Protein AF-A0A956L8P1-F1 (afdb_monomer)

Secondary structure (DSSP, 8-state):
-PPPHHHHHHHHHHHHHHHHHHHHHHHHTTHHHHS-SHHHHHHHHHHHHHHHHHHHHHHHHGGG--BHHHHHHHHHTTHHHHHHHHHHHHHHHTTSHHHHHHHHHHHHHHHHHHHHHHHHHHHTT--PBPPHHHHHHHHHHHHHHHHHHHHHHHHHHHTSSPPHHHHHHS--PPP-

Solvent-accessible surface area (backbone atoms only — not comparable to full-atom values): 9681 Å² total; per-residue (Å²): 132,81,79,61,74,63,56,61,52,52,29,53,48,50,30,50,52,32,51,43,51,51,53,46,54,48,62,80,60,47,48,69,73,58,26,63,46,71,76,44,35,55,49,50,52,51,50,50,54,50,50,48,53,52,50,50,52,48,59,70,44,51,84,73,48,54,28,46,9,59,45,18,46,60,59,47,67,49,51,68,57,54,52,52,51,51,50,51,51,49,61,39,19,80,76,59,41,72,66,54,38,51,53,53,60,62,36,46,59,61,32,55,51,22,46,54,50,23,49,49,36,28,73,68,55,34,73,50,71,54,55,69,65,62,53,49,53,52,48,53,52,50,52,52,46,47,57,49,51,50,56,49,52,52,52,56,54,74,41,63,73,68,53,69,72,60,62,70,68,49,82,81,72,80,89,126

Sequence (176 aa):
MSAPQSSIVDQALDLVDGIYGLVDIAFAHDLAVVFSDVGSHDAARSITSSLVTLLTGIHEELPRTEQLGTLGALLGMIEPFVTVLHELLLEAGHQLGTRAVFAVLRTRRPVELAFAHLRTAARMGATQPVDDEPRTSLRLAVEALLGNLASFADLLGALDPLPPELIESLPRLPHK

Radius of gyration: 17.99 Å; Cα contacts (8 Å, |Δi|>4): 157; chains: 1; bounding box: 48×31×47 Å

Fol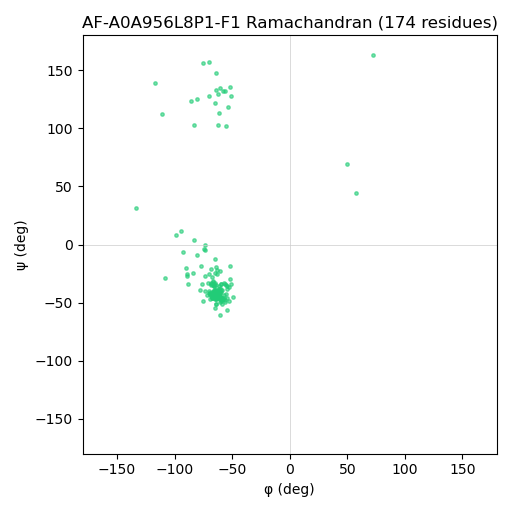dseek 3Di:
DDDPPVVLLVLLLLQLVLLVLLLVLCVVQPVVLLCLPVVLLVVLLVLLVVLLVLLVVLLVCLVVDFFLLVNLVSSLVCVVSLVVSLVSQVVSVVVRDDPSVVSSVVSVVSNVVSNVSSNVSNVVVGRDTDDPVSSVSS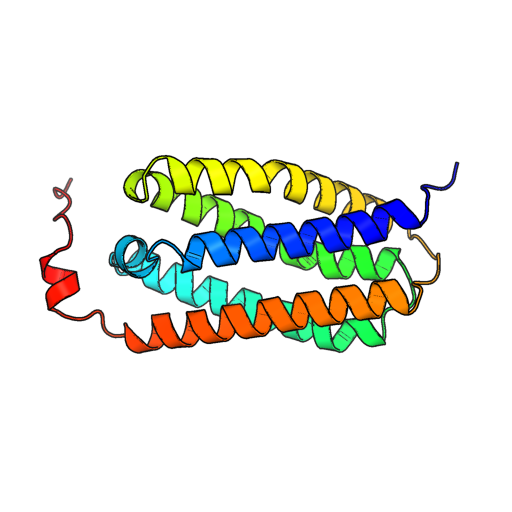NVSSVVSSVSSVVVSVVSVVCVPPPVVSNVVDDPDPDD

Structure (mmCIF, N/CA/C/O backbone):
data_AF-A0A956L8P1-F1
#
_entry.id   AF-A0A956L8P1-F1
#
loop_
_atom_site.group_PDB
_atom_site.id
_atom_site.type_symbol
_atom_site.label_atom_id
_atom_site.label_alt_id
_atom_site.label_comp_id
_atom_site.label_asym_id
_atom_site.label_entity_id
_atom_site.label_seq_id
_atom_site.pdbx_PDB_ins_code
_atom_site.Cartn_x
_atom_site.Cartn_y
_atom_site.Cartn_z
_atom_site.occupancy
_atom_site.B_iso_or_equiv
_atom_site.auth_seq_id
_atom_site.auth_comp_id
_atom_site.auth_asym_id
_atom_site.auth_atom_id
_atom_site.pdbx_PDB_model_num
ATOM 1 N N . MET A 1 1 ? -15.169 17.471 20.622 1.00 37.81 1 MET A N 1
ATOM 2 C CA . MET A 1 1 ? -15.804 17.134 19.333 1.00 37.81 1 MET A CA 1
ATOM 3 C C . MET A 1 1 ? -15.117 15.881 18.832 1.00 37.81 1 MET A C 1
ATOM 5 O O . MET A 1 1 ? -13.930 15.949 18.545 1.00 37.81 1 MET A O 1
ATOM 9 N N . SER A 1 2 ? -15.796 14.737 18.870 1.00 41.22 2 SER A N 1
ATOM 10 C CA . SER A 1 2 ? -15.232 13.466 18.406 1.00 41.22 2 SER A CA 1
ATOM 11 C C . SER A 1 2 ? -15.108 13.512 16.886 1.00 41.22 2 SER A C 1
ATOM 13 O O . SER A 1 2 ? -16.084 13.849 16.218 1.00 41.22 2 SER A O 1
ATOM 15 N N . ALA A 1 3 ? -13.925 13.217 16.344 1.00 47.03 3 ALA A N 1
ATOM 16 C CA . ALA A 1 3 ? -13.791 12.971 14.913 1.00 47.03 3 ALA A CA 1
ATOM 17 C C . ALA A 1 3 ? -14.755 11.827 14.534 1.00 47.03 3 ALA A C 1
ATOM 19 O O . ALA A 1 3 ? -14.824 10.842 15.280 1.00 47.03 3 ALA A O 1
ATOM 20 N N . PRO A 1 4 ? -15.560 11.970 13.467 1.00 52.06 4 PRO A N 1
ATOM 21 C CA . PRO A 1 4 ? -16.534 10.953 13.094 1.00 52.06 4 PRO A CA 1
ATOM 22 C C . PRO A 1 4 ? -15.802 9.649 12.753 1.00 52.06 4 PRO A C 1
ATOM 24 O O . PRO A 1 4 ? -14.858 9.662 11.971 1.00 52.06 4 PRO A O 1
ATOM 27 N N . GLN A 1 5 ? -16.237 8.532 13.345 1.00 51.03 5 GLN A N 1
ATOM 28 C CA . GLN A 1 5 ? -15.635 7.200 13.166 1.00 51.03 5 GLN A CA 1
ATOM 29 C C . GLN A 1 5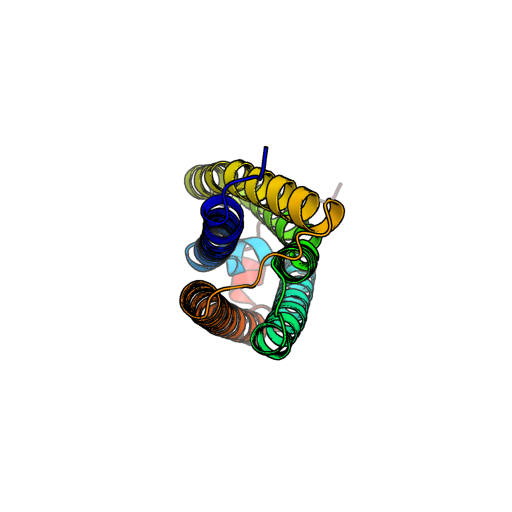 ? -15.481 6.792 11.694 1.00 51.03 5 GLN A C 1
ATOM 31 O O . GLN A 1 5 ? -14.524 6.090 11.373 1.00 51.03 5 GLN A O 1
ATOM 36 N N . SER A 1 6 ? -16.363 7.270 10.805 1.00 57.47 6 SER A N 1
ATOM 37 C CA . SER A 1 6 ? -16.261 6.977 9.371 1.00 57.47 6 SER A CA 1
ATOM 38 C C . SER A 1 6 ? -14.945 7.495 8.789 1.00 57.47 6 SER A C 1
ATOM 40 O O . SER A 1 6 ? -14.298 6.774 8.043 1.00 57.47 6 SER A O 1
ATOM 42 N N . SER A 1 7 ? -14.447 8.664 9.219 1.00 70.56 7 SER A N 1
ATOM 43 C CA . SER A 1 7 ? -13.309 9.281 8.539 1.00 70.56 7 SER A CA 1
ATOM 44 C C . SER A 1 7 ? -12.043 8.436 8.634 1.00 70.56 7 SER A C 1
ATOM 46 O O . SER A 1 7 ? -11.315 8.348 7.666 1.00 70.56 7 SER A O 1
ATOM 48 N N . ILE A 1 8 ? -11.741 7.801 9.769 1.00 69.12 8 ILE A N 1
ATOM 49 C CA . ILE A 1 8 ? -10.471 7.065 9.928 1.00 69.12 8 ILE A CA 1
ATOM 50 C C . ILE A 1 8 ? -10.458 5.793 9.076 1.00 69.12 8 ILE A C 1
ATOM 52 O O . ILE A 1 8 ? -9.438 5.477 8.470 1.00 69.12 8 ILE A O 1
ATOM 56 N N . VAL A 1 9 ? -11.585 5.084 9.023 1.00 71.06 9 VAL A N 1
ATOM 57 C CA . VAL A 1 9 ? -11.741 3.896 8.179 1.00 71.06 9 VAL A CA 1
ATOM 58 C C . VAL A 1 9 ? -11.724 4.283 6.707 1.00 71.06 9 VAL A C 1
ATOM 60 O O . VAL A 1 9 ? -10.993 3.667 5.939 1.00 71.06 9 VAL A O 1
ATOM 63 N N . ASP A 1 10 ? -12.462 5.328 6.332 1.00 76.56 10 ASP A N 1
ATOM 64 C CA . ASP A 1 10 ? -12.486 5.839 4.961 1.00 76.56 10 ASP A CA 1
ATOM 65 C C . ASP A 1 10 ? -11.060 6.206 4.515 1.00 76.56 10 ASP A C 1
ATOM 67 O O . ASP A 1 10 ? -10.611 5.795 3.454 1.00 76.56 10 ASP A O 1
ATOM 71 N N . GLN A 1 11 ? -10.284 6.868 5.382 1.00 77.31 11 GLN A N 1
ATOM 72 C CA . GLN A 1 11 ? -8.875 7.171 5.111 1.00 77.31 11 GLN A CA 1
ATOM 73 C C . GLN A 1 11 ? -7.976 5.932 5.047 1.00 77.31 11 GLN A C 1
ATOM 75 O O . GLN A 1 11 ? -7.012 5.915 4.287 1.00 77.31 11 GLN A O 1
ATOM 80 N N . ALA A 1 12 ? -8.248 4.904 5.849 1.00 75.50 12 ALA A N 1
ATOM 81 C CA . ALA A 1 12 ? -7.514 3.647 5.779 1.00 75.50 12 ALA A CA 1
ATOM 82 C C . ALA A 1 12 ? -7.760 2.934 4.440 1.00 75.50 12 ALA A C 1
ATOM 84 O O . ALA A 1 12 ? -6.822 2.399 3.856 1.00 75.50 12 ALA A O 1
ATOM 85 N N . LEU A 1 13 ? -8.994 2.963 3.935 1.00 77.06 13 LEU A N 1
ATOM 86 C CA . LEU A 1 13 ? -9.342 2.420 2.623 1.00 77.06 13 LEU A CA 1
ATOM 87 C C . LEU A 1 13 ? -8.737 3.262 1.495 1.00 77.06 13 LEU A C 1
ATOM 89 O O . LEU A 1 13 ? -8.054 2.701 0.644 1.00 77.06 13 LEU A O 1
ATOM 93 N N . ASP A 1 14 ? -8.865 4.593 1.556 1.00 81.06 14 ASP A N 1
ATOM 94 C CA . ASP A 1 14 ? -8.223 5.523 0.614 1.00 81.06 14 ASP A CA 1
ATOM 95 C C . ASP A 1 14 ? -6.704 5.295 0.540 1.00 81.06 14 ASP A C 1
ATOM 97 O O . ASP A 1 14 ? -6.097 5.383 -0.530 1.00 81.06 14 ASP A O 1
ATOM 101 N N . LEU A 1 15 ? -6.070 4.997 1.682 1.00 79.88 15 LEU A N 1
ATOM 102 C CA . LEU A 1 15 ? -4.653 4.660 1.739 1.00 79.88 15 LEU A CA 1
ATOM 103 C C . LEU A 1 15 ? -4.363 3.369 0.975 1.00 79.88 15 LEU A C 1
ATOM 105 O O . LEU A 1 15 ? -3.446 3.357 0.154 1.00 79.88 15 LEU A O 1
ATOM 109 N N . VAL A 1 16 ? -5.104 2.290 1.240 1.00 77.88 16 VAL A N 1
ATOM 110 C CA . VAL A 1 16 ? -4.856 1.010 0.564 1.00 77.88 16 VAL A CA 1
ATOM 111 C C . VAL A 1 16 ? -5.133 1.121 -0.934 1.00 77.88 16 VAL A C 1
ATOM 113 O O . VAL A 1 16 ? -4.321 0.639 -1.718 1.00 77.88 16 VAL A O 1
ATOM 116 N N . ASP A 1 17 ? -6.178 1.839 -1.344 1.00 77.94 17 ASP A N 1
ATOM 117 C CA . ASP A 1 17 ? -6.465 2.130 -2.754 1.00 77.94 17 ASP A CA 1
ATOM 118 C C . ASP A 1 17 ? -5.356 2.972 -3.402 1.00 77.94 17 ASP A C 1
ATOM 120 O O . ASP A 1 17 ? -4.938 2.715 -4.533 1.00 77.94 17 ASP A O 1
ATOM 124 N N . GLY A 1 18 ? -4.820 3.959 -2.680 1.00 75.38 18 GLY A N 1
ATOM 125 C CA . GLY A 1 18 ? -3.680 4.753 -3.128 1.00 75.38 18 GLY A CA 1
ATOM 126 C C . GLY A 1 18 ? -2.416 3.910 -3.319 1.00 75.38 18 GLY A C 1
ATOM 127 O O . GLY A 1 18 ? -1.724 4.065 -4.328 1.00 75.38 18 GLY A O 1
ATOM 128 N N . ILE A 1 19 ? -2.132 2.994 -2.387 1.00 74.12 19 ILE A N 1
ATOM 129 C CA . ILE A 1 19 ? -1.009 2.051 -2.489 1.00 74.12 19 ILE A CA 1
ATOM 130 C C . ILE A 1 19 ? -1.236 1.078 -3.647 1.00 74.12 19 ILE A C 1
ATOM 132 O O . ILE A 1 19 ? -0.321 0.859 -4.437 1.00 74.12 19 ILE A O 1
ATOM 136 N N . TYR A 1 20 ? -2.452 0.550 -3.791 1.00 74.69 20 TYR A N 1
ATOM 137 C CA . TYR A 1 20 ? -2.837 -0.299 -4.911 1.00 74.69 20 TYR A CA 1
ATOM 138 C C . TYR A 1 20 ? -2.599 0.417 -6.238 1.00 74.69 20 TYR A C 1
ATOM 140 O O . TYR A 1 20 ? -1.947 -0.136 -7.114 1.00 74.69 20 TYR A O 1
ATOM 148 N N . GLY A 1 21 ? -3.040 1.670 -6.371 1.00 73.56 21 GLY A N 1
ATOM 149 C CA . GLY A 1 21 ? -2.817 2.471 -7.571 1.00 73.56 21 GLY A CA 1
ATOM 150 C C . GLY A 1 21 ? -1.335 2.709 -7.863 1.00 73.56 21 GLY A C 1
ATOM 151 O O . GLY A 1 21 ? -0.926 2.658 -9.016 1.00 73.56 21 GLY A O 1
ATOM 152 N N . LEU A 1 22 ? -0.504 2.933 -6.843 1.00 72.06 22 LEU A N 1
ATOM 153 C CA . LEU A 1 22 ? 0.946 3.078 -7.025 1.00 72.06 22 LEU A CA 1
ATOM 154 C C . LEU A 1 22 ? 1.608 1.800 -7.505 1.00 72.06 22 LEU A C 1
ATOM 156 O O . LEU A 1 22 ? 2.454 1.838 -8.394 1.00 72.06 22 LEU A O 1
ATOM 160 N N . VAL A 1 23 ? 1.200 0.688 -6.913 1.00 70.81 23 VAL A N 1
ATOM 161 C CA . VAL A 1 23 ? 1.658 -0.642 -7.274 1.00 70.81 23 VAL A CA 1
ATOM 162 C C . VAL A 1 23 ? 1.182 -0.999 -8.690 1.00 70.81 23 VAL A C 1
ATOM 164 O O . VAL A 1 23 ? 1.976 -1.471 -9.491 1.00 70.81 23 VAL A O 1
ATOM 167 N N . ASP A 1 24 ? -0.052 -0.667 -9.063 1.00 72.12 24 ASP A N 1
ATOM 168 C CA . ASP A 1 24 ? -0.585 -0.855 -10.417 1.00 72.12 24 ASP A CA 1
ATOM 169 C C . ASP A 1 24 ? 0.132 0.017 -11.461 1.00 72.12 24 ASP A C 1
ATOM 171 O O . ASP A 1 24 ? 0.476 -0.460 -12.534 1.00 72.12 24 ASP A O 1
ATOM 175 N N . ILE A 1 25 ? 0.463 1.274 -11.144 1.00 66.88 25 ILE A N 1
ATOM 176 C CA . ILE A 1 25 ? 1.301 2.121 -12.016 1.00 66.88 25 ILE A CA 1
ATOM 177 C C . ILE A 1 25 ? 2.701 1.515 -12.178 1.00 66.88 25 ILE A C 1
ATOM 179 O O . ILE A 1 25 ? 3.254 1.528 -13.278 1.00 66.88 25 ILE A O 1
ATOM 183 N N . ALA A 1 26 ? 3.257 0.974 -11.094 1.00 63.12 26 ALA A N 1
ATOM 184 C CA . ALA A 1 26 ? 4.495 0.204 -11.105 1.00 63.12 26 ALA A CA 1
ATOM 185 C C . ALA A 1 26 ? 4.400 -1.031 -12.034 1.00 63.12 26 ALA A C 1
ATOM 187 O O . ALA A 1 26 ? 5.348 -1.315 -12.766 1.00 63.12 26 ALA A O 1
ATOM 188 N N . PHE A 1 27 ? 3.253 -1.722 -12.057 1.00 62.50 27 PHE A N 1
ATOM 189 C CA . PHE A 1 27 ? 2.989 -2.887 -12.913 1.00 62.50 27 PHE A CA 1
ATOM 190 C C . PHE A 1 27 ? 2.732 -2.556 -14.382 1.00 62.50 27 PHE A C 1
ATOM 192 O O . PHE A 1 27 ? 3.298 -3.190 -15.267 1.00 62.50 27 PHE A O 1
ATOM 199 N N . ALA A 1 28 ? 1.857 -1.591 -14.658 1.00 58.00 28 ALA A N 1
ATOM 200 C CA . ALA A 1 28 ? 1.338 -1.302 -15.993 1.00 58.00 28 ALA A CA 1
ATOM 201 C C . ALA A 1 28 ? 2.357 -0.612 -16.917 1.00 58.00 28 ALA A C 1
ATOM 203 O O . ALA A 1 28 ? 2.058 -0.349 -18.087 1.00 58.00 28 ALA A O 1
ATOM 204 N N . HIS A 1 29 ? 3.538 -0.260 -16.403 1.00 53.44 29 HIS A N 1
ATOM 205 C CA . HIS A 1 29 ? 4.503 0.555 -17.133 1.00 53.44 29 HIS A CA 1
ATOM 206 C C . HIS A 1 29 ? 5.946 0.057 -17.101 1.00 53.44 29 HIS A C 1
ATOM 208 O O . HIS A 1 29 ? 6.868 0.854 -17.227 1.00 53.44 29 HIS A O 1
ATOM 214 N N . ASP A 1 30 ? 6.134 -1.264 -17.029 1.00 52.34 30 ASP A N 1
ATOM 215 C CA . ASP A 1 30 ? 7.441 -1.909 -17.172 1.00 52.34 30 ASP A CA 1
ATOM 216 C C . ASP A 1 30 ? 8.503 -1.261 -16.282 1.00 52.34 30 ASP A C 1
ATOM 218 O O . ASP A 1 30 ? 9.497 -0.684 -16.732 1.00 52.34 30 ASP A O 1
ATOM 222 N N . LEU A 1 31 ? 8.351 -1.465 -14.974 1.00 52.41 31 LEU A N 1
ATOM 223 C CA . LEU A 1 31 ? 9.479 -1.328 -14.062 1.00 52.41 31 LEU A CA 1
ATOM 224 C C . LEU A 1 31 ? 10.696 -2.159 -14.519 1.00 52.41 31 LEU A C 1
ATOM 226 O O . LEU A 1 31 ? 11.808 -1.814 -14.162 1.00 52.41 31 LEU A O 1
ATOM 230 N N . ALA A 1 32 ? 10.533 -3.162 -15.390 1.00 46.16 32 ALA A N 1
ATOM 231 C CA . ALA A 1 32 ? 11.629 -3.851 -16.074 1.00 46.16 32 ALA A CA 1
ATOM 232 C C . ALA A 1 32 ? 12.547 -2.924 -16.910 1.00 46.16 32 ALA A C 1
ATOM 234 O O . ALA A 1 32 ? 13.746 -3.176 -16.983 1.00 46.16 32 ALA A O 1
ATOM 235 N N . VAL A 1 33 ? 12.015 -1.846 -17.502 1.00 47.59 33 VAL A N 1
ATOM 236 C CA . VAL A 1 33 ? 12.769 -0.850 -18.301 1.00 47.59 33 VAL A CA 1
ATOM 237 C C . VAL A 1 33 ? 13.318 0.283 -17.426 1.00 47.59 33 VAL A C 1
ATOM 239 O O . VAL A 1 33 ? 14.341 0.887 -17.725 1.00 47.59 33 VAL A O 1
ATOM 242 N N . VAL A 1 34 ? 12.659 0.567 -16.307 1.00 48.06 34 VAL A N 1
ATOM 243 C CA . VAL A 1 34 ? 13.144 1.515 -15.291 1.00 48.06 34 VAL A CA 1
ATOM 244 C C . VAL A 1 34 ? 14.258 0.907 -14.435 1.00 48.06 34 VAL A C 1
ATOM 246 O O . VAL A 1 34 ? 15.174 1.601 -13.993 1.00 48.06 34 VAL A O 1
ATOM 249 N N . PHE A 1 35 ? 14.173 -0.398 -14.189 1.00 50.25 35 PHE A N 1
ATOM 250 C CA . PHE A 1 35 ? 15.095 -1.175 -13.371 1.00 50.25 35 PHE A CA 1
ATOM 251 C C . PHE A 1 35 ? 16.129 -1.938 -14.180 1.00 50.25 35 PHE A C 1
ATOM 253 O O . PHE A 1 35 ? 16.896 -2.707 -13.617 1.00 50.25 35 PHE A O 1
ATOM 260 N N . SER A 1 36 ? 16.214 -1.714 -15.486 1.00 48.56 36 SER A N 1
ATOM 261 C CA . SER A 1 36 ? 17.302 -2.278 -16.277 1.00 48.56 36 SER A CA 1
ATOM 262 C C . SER A 1 36 ? 18.678 -1.711 -15.880 1.00 48.56 36 SER A C 1
ATOM 264 O O . SER A 1 36 ? 19.692 -2.293 -16.249 1.00 48.56 36 SER A O 1
ATOM 266 N N . ASP A 1 37 ? 18.752 -0.630 -15.087 1.00 55.03 37 ASP A N 1
ATOM 267 C CA . ASP A 1 37 ? 19.972 -0.302 -14.337 1.00 55.03 37 ASP A CA 1
ATOM 268 C C . ASP A 1 37 ? 20.053 -1.142 -13.047 1.00 55.03 37 ASP A C 1
ATOM 270 O O . ASP A 1 37 ? 19.138 -1.125 -12.218 1.00 55.03 37 ASP A O 1
ATOM 274 N N . VAL A 1 38 ? 21.166 -1.859 -12.866 1.00 50.81 38 VAL A N 1
ATOM 275 C CA . VAL A 1 38 ? 21.388 -2.863 -11.806 1.00 50.81 38 VAL A CA 1
ATOM 276 C C . VAL A 1 38 ? 21.124 -2.291 -10.405 1.00 50.81 38 VAL A C 1
ATOM 278 O O . VAL A 1 38 ? 20.552 -2.972 -9.558 1.00 50.81 38 VAL A O 1
ATOM 281 N N . GLY A 1 39 ? 21.447 -1.014 -10.165 1.00 58.06 39 GLY A N 1
ATOM 282 C CA . GLY A 1 39 ? 21.200 -0.365 -8.869 1.00 58.06 39 GLY A CA 1
ATOM 283 C C . GLY A 1 39 ? 19.721 -0.106 -8.557 1.00 58.06 39 GLY A C 1
ATOM 284 O O . GLY A 1 39 ? 19.330 -0.040 -7.392 1.00 58.06 39 GLY A O 1
ATOM 285 N N . SER A 1 40 ? 18.888 0.017 -9.587 1.00 65.88 40 SER A N 1
ATOM 286 C CA . SER A 1 40 ? 17.463 0.304 -9.455 1.00 65.88 40 SER A CA 1
ATOM 287 C C . SER A 1 40 ? 16.665 -1.009 -9.299 1.00 65.88 40 SER A C 1
ATOM 289 O O . SER A 1 40 ? 15.740 -1.071 -8.488 1.00 65.88 40 SER A O 1
ATOM 291 N N . HIS A 1 41 ? 17.096 -2.102 -9.949 1.00 68.62 41 HIS A N 1
ATOM 292 C CA . HIS A 1 41 ? 16.539 -3.455 -9.757 1.00 68.62 41 HIS A CA 1
ATOM 293 C C . HIS A 1 41 ? 16.659 -3.968 -8.318 1.00 68.62 41 HIS A C 1
ATOM 295 O O . HIS A 1 41 ? 15.678 -4.434 -7.732 1.00 68.62 41 HIS A O 1
ATOM 301 N N . ASP A 1 42 ? 17.841 -3.839 -7.713 1.00 71.56 42 ASP A N 1
ATOM 302 C CA . ASP A 1 42 ? 18.063 -4.278 -6.332 1.00 71.56 42 ASP A CA 1
ATOM 303 C C . ASP A 1 42 ? 17.214 -3.475 -5.336 1.00 71.56 42 ASP A C 1
ATOM 305 O O . ASP A 1 42 ? 16.639 -4.036 -4.395 1.00 71.56 42 ASP A O 1
ATOM 309 N N . ALA A 1 43 ? 17.069 -2.165 -5.567 1.00 70.88 43 ALA A N 1
ATOM 310 C CA . ALA A 1 43 ? 16.199 -1.304 -4.771 1.00 70.88 43 ALA A CA 1
ATOM 311 C C . ALA A 1 43 ? 14.725 -1.727 -4.891 1.00 70.88 43 ALA A C 1
ATOM 313 O O . ALA A 1 43 ? 14.039 -1.866 -3.874 1.00 70.88 43 ALA A O 1
ATOM 314 N N . ALA A 1 44 ? 14.258 -2.012 -6.110 1.00 70.62 44 ALA A N 1
ATOM 315 C CA . ALA A 1 44 ? 12.912 -2.511 -6.378 1.00 70.62 44 ALA A CA 1
ATOM 316 C C . ALA A 1 44 ? 12.604 -3.796 -5.617 1.00 70.62 44 ALA A C 1
ATOM 318 O O . ALA A 1 44 ? 11.579 -3.909 -4.938 1.00 70.62 44 ALA A O 1
ATOM 319 N N . ARG A 1 45 ? 13.516 -4.766 -5.710 1.00 76.00 45 ARG A N 1
ATOM 320 C CA . ARG A 1 45 ? 13.397 -6.068 -5.060 1.00 76.00 45 ARG A CA 1
ATOM 321 C C . ARG A 1 45 ? 13.393 -5.925 -3.543 1.00 76.00 45 ARG A C 1
ATOM 323 O O . ARG A 1 45 ? 12.552 -6.523 -2.872 1.00 76.00 45 ARG A O 1
ATOM 330 N N . SER A 1 46 ? 14.295 -5.104 -3.008 1.00 79.56 46 SER A N 1
ATOM 331 C CA . SER A 1 46 ? 14.387 -4.821 -1.574 1.00 79.56 46 SER A CA 1
ATOM 332 C C . SER A 1 46 ? 13.092 -4.204 -1.030 1.00 79.56 46 SER A C 1
ATOM 334 O O . SER A 1 46 ? 12.552 -4.662 -0.019 1.00 79.56 46 SER A O 1
ATOM 336 N N . ILE A 1 47 ? 12.533 -3.218 -1.735 1.00 74.19 47 ILE A N 1
ATOM 337 C CA . ILE A 1 47 ? 11.292 -2.541 -1.331 1.00 74.19 47 ILE A CA 1
ATOM 338 C C . ILE A 1 47 ? 10.086 -3.459 -1.460 1.00 74.19 47 ILE A C 1
ATOM 340 O O . ILE A 1 47 ? 9.268 -3.501 -0.546 1.00 74.19 47 ILE A O 1
ATOM 344 N N . THR A 1 48 ? 10.000 -4.232 -2.541 1.00 76.56 48 THR A N 1
ATOM 345 C CA . THR A 1 48 ? 8.924 -5.211 -2.749 1.00 76.56 48 THR A CA 1
ATOM 346 C C . THR A 1 48 ? 8.915 -6.243 -1.627 1.00 76.56 48 THR A C 1
ATOM 348 O O . THR A 1 48 ? 7.883 -6.460 -0.998 1.00 76.56 48 THR A O 1
ATOM 351 N N . SER A 1 49 ? 10.077 -6.816 -1.303 1.00 82.06 49 SER A N 1
ATOM 352 C CA . SER A 1 49 ? 10.228 -7.777 -0.204 1.00 82.06 49 SER A CA 1
ATOM 353 C C . SER A 1 49 ? 9.846 -7.171 1.153 1.00 82.06 49 SER A C 1
ATOM 355 O O . SER A 1 49 ? 9.130 -7.783 1.952 1.00 82.06 49 SER A O 1
ATOM 357 N N . SER A 1 50 ? 10.265 -5.927 1.397 1.00 81.88 50 SER A N 1
ATOM 358 C CA . SER A 1 50 ? 9.944 -5.214 2.635 1.00 81.88 50 SER A CA 1
ATOM 359 C C . SER A 1 50 ? 8.450 -4.900 2.756 1.00 81.88 50 SER A C 1
ATOM 361 O O . SER A 1 50 ? 7.871 -5.101 3.824 1.00 81.88 50 SER A O 1
ATOM 363 N N . LEU A 1 51 ? 7.806 -4.470 1.665 1.00 79.50 51 LEU A N 1
ATOM 364 C CA . LEU A 1 51 ? 6.362 -4.230 1.604 1.00 79.50 51 LEU A CA 1
ATOM 365 C C . LEU A 1 51 ? 5.571 -5.517 1.834 1.00 79.50 51 LEU A C 1
ATOM 367 O O . LEU A 1 51 ? 4.636 -5.504 2.628 1.00 79.50 51 LEU A O 1
ATOM 371 N N . VAL A 1 52 ? 5.964 -6.633 1.211 1.00 84.44 52 VAL A N 1
ATOM 372 C CA . VAL A 1 52 ? 5.336 -7.945 1.443 1.00 84.44 52 VAL A CA 1
ATOM 373 C C . VAL A 1 52 ? 5.446 -8.343 2.912 1.00 84.44 52 VAL A C 1
ATOM 375 O O . VAL A 1 52 ? 4.444 -8.709 3.523 1.00 84.44 52 VAL A O 1
ATOM 378 N N . THR A 1 53 ? 6.637 -8.230 3.502 1.00 87.00 53 THR A N 1
ATOM 379 C CA . THR A 1 53 ? 6.867 -8.565 4.917 1.00 87.00 53 THR A CA 1
ATOM 380 C C . THR A 1 53 ? 5.970 -7.734 5.832 1.00 87.00 53 THR A C 1
ATOM 382 O O . THR A 1 53 ? 5.303 -8.267 6.719 1.00 87.00 53 THR A O 1
ATOM 385 N N . LEU A 1 54 ? 5.912 -6.425 5.592 1.00 83.25 54 LEU A N 1
ATOM 386 C CA . LEU A 1 54 ? 5.147 -5.505 6.420 1.00 83.25 54 LEU A CA 1
ATOM 387 C C . LEU A 1 54 ? 3.636 -5.709 6.260 1.00 83.25 54 LEU A C 1
ATOM 389 O O . LEU A 1 54 ? 2.922 -5.765 7.258 1.00 83.25 54 LEU A O 1
ATOM 393 N N . LEU A 1 55 ? 3.145 -5.882 5.031 1.00 85.06 55 LEU A N 1
ATOM 394 C CA . LEU A 1 55 ? 1.731 -6.151 4.760 1.00 85.06 55 LEU A CA 1
ATOM 395 C C . LEU A 1 55 ? 1.287 -7.515 5.293 1.00 85.06 55 LEU A C 1
ATOM 397 O O . LEU A 1 55 ? 0.156 -7.636 5.751 1.00 85.06 55 LEU A O 1
ATOM 401 N N . THR A 1 56 ? 2.174 -8.513 5.301 1.00 87.81 56 THR A N 1
ATOM 402 C CA . THR A 1 56 ? 1.914 -9.816 5.933 1.00 87.81 56 THR A CA 1
ATOM 403 C C . THR A 1 56 ? 1.747 -9.652 7.443 1.00 87.81 56 THR A C 1
ATOM 405 O O . THR A 1 56 ? 0.758 -10.116 8.002 1.00 87.81 56 THR A O 1
ATOM 408 N N . GLY A 1 57 ? 2.643 -8.907 8.103 1.00 86.75 57 GLY A N 1
ATOM 409 C CA . GLY A 1 57 ? 2.504 -8.609 9.533 1.00 86.75 57 GLY A CA 1
ATOM 410 C C . GLY A 1 57 ? 1.227 -7.821 9.851 1.00 86.75 57 GLY A C 1
ATOM 411 O O . GLY A 1 57 ? 0.522 -8.130 10.807 1.00 86.75 57 GLY A O 1
ATOM 412 N N . ILE A 1 58 ? 0.877 -6.847 9.007 1.00 85.50 58 ILE A N 1
ATOM 413 C CA . ILE A 1 58 ? -0.393 -6.112 9.092 1.00 85.50 58 ILE A CA 1
ATOM 414 C C . ILE A 1 58 ? -1.585 -7.055 8.954 1.00 85.50 58 ILE A C 1
ATOM 416 O O . ILE A 1 58 ? -2.516 -6.968 9.749 1.00 85.50 58 ILE A O 1
ATOM 420 N N . HIS A 1 59 ? -1.550 -7.967 7.985 1.00 88.44 59 HIS A N 1
ATOM 421 C CA . HIS A 1 59 ? -2.602 -8.946 7.745 1.00 88.44 59 HIS A CA 1
ATOM 422 C C . HIS A 1 59 ? -2.813 -9.882 8.946 1.00 88.44 59 HIS A C 1
ATOM 424 O O . HIS A 1 59 ? -3.955 -10.156 9.312 1.00 88.44 59 HIS A O 1
ATOM 430 N N . GLU A 1 60 ? -1.734 -10.327 9.593 1.00 89.94 60 GLU A N 1
ATOM 431 C CA . GLU A 1 60 ? -1.783 -11.196 10.777 1.00 89.94 60 GLU A CA 1
ATOM 432 C C . GLU A 1 60 ? -2.300 -10.484 12.037 1.00 89.94 60 GLU A C 1
ATOM 434 O O . GLU A 1 60 ? -2.972 -11.097 12.872 1.00 89.94 60 GLU A O 1
ATOM 439 N N . GLU A 1 61 ? -2.012 -9.189 12.177 1.00 87.88 61 GLU A N 1
ATOM 440 C CA . GLU A 1 61 ? -2.392 -8.377 13.340 1.00 87.88 61 GLU A CA 1
ATOM 441 C C . GLU A 1 61 ? -3.770 -7.705 13.192 1.00 87.88 61 GLU A C 1
ATOM 443 O O . GLU A 1 61 ? -4.427 -7.375 14.187 1.00 87.88 61 GLU A O 1
ATOM 448 N N . LEU A 1 62 ? -4.278 -7.555 11.964 1.00 86.19 62 LEU A N 1
ATOM 449 C CA . LEU A 1 62 ? -5.584 -6.949 11.687 1.00 86.19 62 LEU A CA 1
ATOM 450 C C . LEU A 1 62 ? -6.757 -7.629 12.436 1.00 86.19 62 LEU A C 1
ATOM 452 O O . LEU A 1 62 ? -7.577 -6.904 13.006 1.00 86.19 62 LEU A O 1
ATOM 456 N N . PRO A 1 63 ? -6.851 -8.977 12.530 1.00 85.69 63 PRO A N 1
ATOM 457 C CA . PRO A 1 63 ? -7.903 -9.665 13.288 1.00 85.69 63 PRO A CA 1
ATOM 458 C C . PRO A 1 63 ? -7.878 -9.374 14.791 1.00 85.69 63 PRO A C 1
ATOM 460 O O . PRO A 1 63 ? -8.907 -9.488 15.450 1.00 85.69 63 PRO A O 1
ATOM 463 N N . ARG A 1 64 ? -6.708 -9.011 15.334 1.00 87.31 64 ARG A N 1
ATOM 464 C CA . ARG A 1 64 ? -6.489 -8.717 16.761 1.00 87.31 64 ARG A CA 1
ATOM 465 C C . ARG A 1 64 ? -6.642 -7.230 17.081 1.00 87.31 64 ARG A C 1
ATOM 467 O O . ARG A 1 64 ? -6.587 -6.831 18.241 1.00 87.31 64 ARG A O 1
ATOM 474 N N . THR A 1 65 ? -6.815 -6.398 16.057 1.00 86.75 65 THR A N 1
ATOM 475 C CA . THR A 1 65 ? -6.894 -4.950 16.210 1.00 86.75 65 THR A CA 1
ATOM 476 C C . THR A 1 65 ? -8.311 -4.539 16.603 1.00 86.75 65 THR A C 1
ATOM 478 O O . THR A 1 65 ? -9.228 -4.485 15.779 1.00 86.75 65 THR A O 1
ATOM 481 N N . GLU A 1 66 ? -8.483 -4.237 17.888 1.00 85.62 66 GLU A N 1
ATOM 482 C CA . GLU A 1 66 ? -9.779 -3.849 18.457 1.00 85.62 66 GLU A CA 1
ATOM 483 C C . GLU A 1 66 ? -10.038 -2.340 18.402 1.00 85.62 66 GLU A C 1
ATOM 485 O O . GLU A 1 66 ? -11.192 -1.924 18.383 1.00 85.62 66 GLU A O 1
ATOM 490 N N . GLN A 1 67 ? -8.988 -1.513 18.365 1.00 86.12 67 GLN A N 1
ATOM 491 C CA . GLN A 1 67 ? -9.091 -0.057 18.511 1.00 86.12 67 GLN A CA 1
ATOM 492 C C . GLN A 1 67 ? -8.628 0.688 17.258 1.00 86.12 67 GLN A C 1
ATOM 494 O O . GLN A 1 67 ? -7.585 0.363 16.683 1.00 86.12 67 GLN A O 1
ATOM 499 N N . LEU A 1 68 ? -9.355 1.747 16.883 1.00 78.38 68 LEU A N 1
ATOM 500 C CA . LEU A 1 68 ? -9.014 2.596 15.733 1.00 78.38 68 LEU A CA 1
ATOM 501 C C . LEU A 1 68 ? -7.632 3.252 15.863 1.00 78.38 68 LEU A C 1
ATOM 503 O O . LEU A 1 68 ? -6.935 3.414 14.863 1.00 78.38 68 LEU A O 1
ATOM 507 N N . GLY A 1 69 ? -7.202 3.604 17.0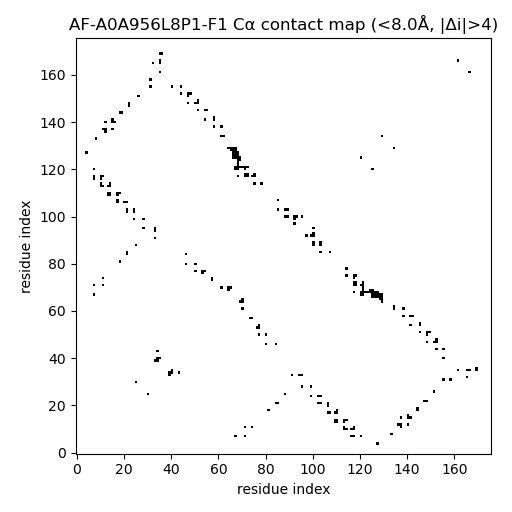78 1.00 79.00 69 GLY A N 1
ATOM 508 C CA . GLY A 1 69 ? -5.859 4.141 17.313 1.00 79.00 69 GLY A CA 1
ATOM 509 C C . GLY A 1 69 ? -4.755 3.133 16.975 1.00 79.00 69 GLY A C 1
ATOM 510 O O . GLY A 1 69 ? -3.778 3.489 16.315 1.00 79.00 69 GLY A O 1
ATOM 511 N N . THR A 1 70 ? -4.940 1.869 17.365 1.00 85.38 70 THR A N 1
ATOM 512 C CA . THR A 1 70 ? -4.022 0.765 17.044 1.00 85.38 70 THR A CA 1
ATOM 513 C C . THR A 1 70 ? -4.023 0.466 15.550 1.00 85.38 70 THR A C 1
ATOM 515 O O . THR A 1 70 ? -2.957 0.308 14.963 1.00 85.38 70 THR A O 1
ATOM 518 N N . LEU A 1 71 ? -5.199 0.481 14.915 1.00 81.00 71 LEU A N 1
ATOM 519 C CA . LEU A 1 71 ? -5.331 0.331 13.466 1.00 81.00 71 LEU A CA 1
ATOM 520 C C . LEU A 1 71 ? -4.576 1.433 12.711 1.00 81.00 71 LEU A C 1
ATOM 522 O O . LEU A 1 71 ? -3.818 1.151 11.786 1.00 81.00 71 LEU A O 1
ATOM 526 N N . GLY A 1 72 ? -4.738 2.687 13.139 1.00 79.06 72 GLY A N 1
ATOM 527 C CA . GLY A 1 72 ? -4.037 3.827 12.556 1.00 79.06 72 GLY A CA 1
ATOM 528 C C . GLY A 1 72 ? -2.522 3.752 12.736 1.00 79.06 72 GLY A C 1
ATOM 529 O O . GLY A 1 72 ? -1.780 4.067 11.808 1.00 79.06 72 GLY A O 1
ATOM 530 N N . ALA A 1 73 ? -2.053 3.293 13.899 1.00 82.56 73 ALA A N 1
ATOM 531 C CA . ALA A 1 73 ? -0.629 3.073 14.142 1.00 82.56 73 ALA A CA 1
ATOM 532 C C . ALA A 1 73 ? -0.065 1.973 13.232 1.00 82.56 73 ALA A C 1
ATOM 534 O O . ALA A 1 73 ? 1.001 2.146 12.645 1.00 82.56 73 ALA A O 1
ATOM 535 N N . LEU A 1 74 ? -0.808 0.877 13.087 1.00 83.88 74 LEU A N 1
ATOM 536 C CA . LEU A 1 74 ? -0.429 -0.280 12.292 1.00 83.88 74 LEU A CA 1
ATOM 537 C C . LEU A 1 74 ? -0.330 0.056 10.799 1.00 83.88 74 LEU A C 1
ATOM 539 O O . LEU A 1 74 ? 0.688 -0.231 10.174 1.00 83.88 74 LEU A O 1
ATOM 543 N N . LEU A 1 75 ? -1.321 0.760 10.249 1.00 81.31 75 LEU A N 1
ATOM 544 C CA . LEU A 1 75 ? -1.286 1.241 8.864 1.00 81.31 75 LEU A CA 1
ATOM 545 C C . LEU A 1 75 ? -0.233 2.336 8.649 1.00 81.31 75 LEU A C 1
ATOM 547 O O . LEU A 1 75 ? 0.405 2.388 7.600 1.00 81.31 75 LEU A O 1
ATOM 551 N N . GLY A 1 76 ? 0.009 3.177 9.659 1.00 80.38 76 GLY A N 1
ATOM 552 C CA . GLY A 1 76 ? 1.064 4.190 9.631 1.00 80.38 76 GLY A CA 1
ATOM 553 C C . GLY A 1 76 ? 2.474 3.614 9.462 1.00 80.38 76 GLY A C 1
ATOM 554 O O . GLY A 1 76 ? 3.349 4.309 8.952 1.00 80.38 76 GLY A O 1
ATOM 555 N N . MET A 1 77 ? 2.704 2.341 9.807 1.00 81.25 77 MET A N 1
ATOM 556 C CA . MET A 1 77 ? 3.997 1.680 9.578 1.00 81.25 77 MET A CA 1
ATOM 557 C C . MET A 1 77 ? 4.355 1.563 8.087 1.00 81.25 77 MET A C 1
ATOM 559 O O . MET A 1 77 ? 5.533 1.446 7.755 1.00 81.25 77 MET A O 1
ATOM 563 N N . ILE A 1 78 ? 3.366 1.629 7.188 1.00 79.69 78 ILE A N 1
ATOM 564 C CA . ILE A 1 78 ? 3.573 1.552 5.735 1.00 79.69 78 ILE A CA 1
ATOM 565 C C . ILE A 1 78 ? 4.114 2.885 5.164 1.00 79.69 78 ILE A C 1
ATOM 567 O O . ILE A 1 78 ? 4.698 2.905 4.081 1.00 79.69 78 ILE A O 1
ATOM 571 N N . GLU A 1 79 ? 3.973 4.005 5.886 1.00 82.06 79 GLU A N 1
ATOM 572 C CA . GLU A 1 79 ? 4.275 5.366 5.401 1.00 82.06 79 GLU A CA 1
ATOM 573 C C . GLU A 1 79 ? 5.680 5.557 4.802 1.00 82.06 79 GLU A C 1
ATOM 575 O O . GLU A 1 79 ? 5.784 6.082 3.683 1.00 82.06 79 GLU A O 1
ATOM 580 N N . PRO A 1 80 ? 6.770 5.114 5.461 1.00 79.25 80 PRO A N 1
ATOM 581 C CA . PRO A 1 80 ? 8.113 5.279 4.912 1.00 79.25 80 PRO A CA 1
ATOM 582 C C . PRO A 1 80 ? 8.283 4.552 3.575 1.00 79.25 80 PRO A C 1
ATOM 584 O O . PRO A 1 80 ? 8.940 5.064 2.674 1.00 79.25 80 PRO A O 1
ATOM 587 N N . PHE A 1 81 ? 7.647 3.390 3.410 1.00 74.62 81 PHE A N 1
ATOM 588 C CA . PHE A 1 81 ? 7.755 2.591 2.191 1.00 74.62 81 PHE A CA 1
ATOM 589 C C . PHE A 1 81 ? 7.045 3.239 1.014 1.00 74.62 81 PHE A C 1
ATOM 591 O O . PHE A 1 81 ? 7.584 3.264 -0.088 1.00 74.62 81 PHE A O 1
ATOM 598 N N . VAL A 1 82 ? 5.859 3.800 1.247 1.00 76.31 82 VAL A N 1
ATOM 599 C CA . VAL A 1 82 ? 5.109 4.494 0.193 1.00 76.31 82 VAL A CA 1
ATOM 600 C C . VAL A 1 82 ? 5.848 5.746 -0.257 1.00 76.31 82 VAL A C 1
ATOM 602 O O . VAL A 1 82 ? 5.888 6.031 -1.449 1.00 76.31 82 VAL A O 1
ATOM 605 N N . THR A 1 83 ? 6.507 6.435 0.677 1.00 78.19 83 THR A N 1
ATOM 606 C CA . THR A 1 83 ? 7.369 7.581 0.361 1.00 78.19 83 THR A CA 1
ATOM 607 C C . THR A 1 83 ? 8.519 7.171 -0.559 1.00 78.19 83 THR A C 1
ATOM 609 O O . THR A 1 83 ? 8.712 7.784 -1.606 1.00 78.19 83 THR A O 1
ATOM 612 N N . VAL A 1 84 ? 9.240 6.097 -0.222 1.00 74.81 84 VAL A N 1
ATOM 613 C CA . VAL A 1 84 ? 10.344 5.598 -1.061 1.00 74.81 84 VAL A CA 1
ATOM 614 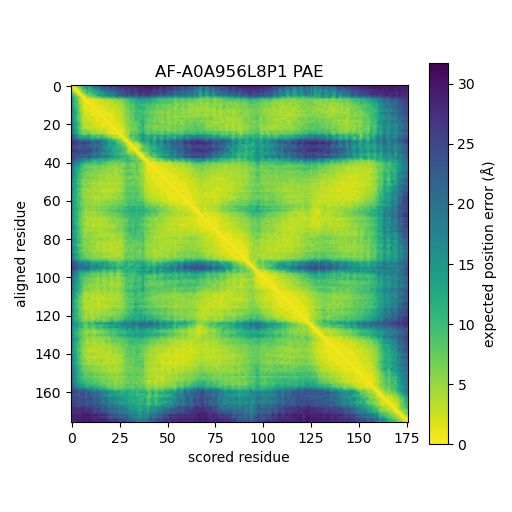C C . VAL A 1 84 ? 9.831 5.103 -2.419 1.00 74.81 84 VAL A C 1
ATOM 616 O O . VAL A 1 84 ? 10.444 5.380 -3.446 1.00 74.81 84 VAL A O 1
ATOM 619 N N . LEU A 1 85 ? 8.683 4.420 -2.457 1.00 74.25 85 LEU A N 1
ATOM 620 C CA . LEU A 1 85 ? 8.058 3.979 -3.705 1.00 74.25 85 LEU A CA 1
ATOM 621 C C . LEU A 1 85 ? 7.676 5.172 -4.594 1.00 74.25 85 LEU A C 1
ATOM 623 O O . LEU A 1 85 ? 7.926 5.142 -5.795 1.00 74.25 85 LEU A O 1
ATOM 627 N N . HIS A 1 86 ? 7.115 6.241 -4.020 1.00 76.31 86 HIS A N 1
ATOM 628 C CA . HIS A 1 86 ? 6.839 7.486 -4.741 1.00 76.31 86 HIS A CA 1
ATOM 629 C C . HIS A 1 86 ? 8.103 8.102 -5.328 1.00 76.31 86 HIS A C 1
ATOM 631 O O . HIS A 1 86 ? 8.087 8.514 -6.485 1.00 76.31 86 HIS A O 1
ATOM 637 N N . GLU A 1 87 ? 9.178 8.183 -4.548 1.00 76.31 87 GLU A N 1
ATOM 638 C CA . GLU A 1 87 ? 10.451 8.751 -5.000 1.00 76.31 87 GLU A CA 1
ATOM 639 C C . GLU A 1 87 ? 11.052 7.937 -6.142 1.00 76.31 87 GLU A C 1
ATOM 641 O O . GLU A 1 87 ? 11.400 8.509 -7.174 1.00 76.31 87 GLU A O 1
ATOM 646 N N . LEU A 1 88 ? 11.075 6.609 -6.017 1.00 70.44 88 LEU A N 1
ATOM 647 C CA . LEU A 1 88 ? 11.544 5.734 -7.087 1.00 70.44 88 LEU A CA 1
ATOM 648 C C . LEU A 1 88 ? 10.693 5.857 -8.345 1.00 70.44 88 LEU A C 1
ATOM 650 O O . LEU A 1 88 ? 11.245 5.966 -9.433 1.00 70.44 88 LEU A O 1
ATOM 654 N N . LEU A 1 89 ? 9.366 5.894 -8.216 1.00 71.88 89 LEU A N 1
ATOM 655 C CA . LEU A 1 89 ? 8.470 6.056 -9.360 1.00 71.88 89 LEU A CA 1
ATOM 656 C C . LEU A 1 89 ? 8.585 7.439 -10.018 1.00 71.88 89 LEU A C 1
ATOM 658 O O . LEU A 1 89 ? 8.337 7.563 -11.214 1.00 71.88 89 LEU A O 1
ATOM 662 N N . LEU A 1 90 ? 8.961 8.483 -9.274 1.00 72.88 90 LEU A N 1
ATOM 663 C CA . LEU A 1 90 ? 9.227 9.818 -9.824 1.00 72.88 90 LEU A CA 1
ATOM 664 C C . LEU A 1 90 ? 10.597 9.912 -10.503 1.00 72.88 90 LEU A C 1
ATOM 666 O O . LEU A 1 90 ? 10.708 10.549 -11.554 1.00 72.88 90 LEU A O 1
ATOM 670 N N . GLU A 1 91 ? 11.619 9.276 -9.934 1.00 69.44 91 GLU A N 1
ATOM 671 C CA . GLU A 1 91 ? 12.953 9.182 -10.534 1.00 69.44 91 GLU A CA 1
ATOM 672 C C . GLU A 1 91 ? 12.880 8.391 -11.844 1.00 69.44 91 GLU A C 1
ATOM 674 O O . GLU A 1 91 ? 13.208 8.898 -12.917 1.00 69.44 91 GLU A O 1
ATOM 679 N N . ALA A 1 92 ? 12.268 7.209 -11.782 1.00 60.56 92 ALA A N 1
ATOM 680 C CA . ALA A 1 92 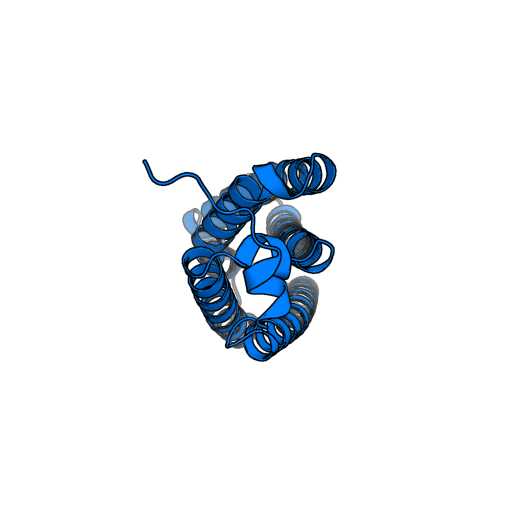? 11.837 6.432 -12.935 1.00 60.56 92 ALA A CA 1
ATOM 681 C C . ALA A 1 92 ? 10.957 7.238 -13.898 1.00 60.56 92 ALA A C 1
ATOM 683 O O . ALA A 1 92 ? 11.035 7.096 -15.115 1.00 60.56 92 ALA A O 1
ATOM 684 N N . GLY A 1 93 ? 10.121 8.113 -13.339 1.00 58.09 93 GLY A N 1
ATOM 685 C CA . GLY A 1 93 ? 9.206 9.037 -13.998 1.00 58.09 93 GLY A CA 1
ATOM 686 C C . GLY A 1 93 ? 9.844 9.896 -15.084 1.00 58.09 93 GLY A C 1
ATOM 687 O O . GLY A 1 93 ? 9.211 10.178 -16.104 1.00 58.09 93 GLY A O 1
ATOM 688 N N . HIS A 1 94 ? 11.113 10.269 -14.902 1.00 54.69 94 HIS A N 1
ATOM 689 C CA . HIS A 1 94 ? 11.879 10.992 -15.918 1.00 54.69 94 HIS A CA 1
ATOM 690 C C . HIS A 1 94 ? 12.088 10.162 -17.199 1.00 54.69 94 HIS A C 1
ATOM 692 O O . HIS A 1 94 ? 12.321 10.740 -18.260 1.00 54.69 94 HIS A O 1
ATOM 698 N N . GLN A 1 95 ? 11.938 8.835 -17.123 1.00 53.12 95 GLN A N 1
ATOM 699 C CA . GLN A 1 95 ? 11.995 7.884 -18.238 1.00 53.12 95 GLN A CA 1
ATOM 700 C C . GLN A 1 95 ? 10.614 7.296 -18.610 1.00 53.12 95 GLN A C 1
ATOM 702 O O . GLN A 1 95 ? 10.368 7.018 -19.780 1.00 53.12 95 GLN A O 1
ATOM 707 N N . LEU A 1 96 ? 9.683 7.179 -17.652 1.00 52.88 96 LEU A N 1
ATOM 708 C CA . LEU A 1 96 ? 8.346 6.556 -17.784 1.00 52.88 96 LEU A CA 1
ATOM 709 C C . LEU A 1 96 ? 7.299 7.372 -18.570 1.00 52.88 96 LEU A C 1
ATOM 711 O O . LEU A 1 96 ? 6.147 6.959 -18.721 1.00 52.88 96 LEU A O 1
ATOM 715 N N . GLY A 1 97 ? 7.659 8.556 -19.059 1.00 58.94 97 GLY A N 1
ATOM 716 C CA . GLY A 1 97 ? 6.733 9.434 -19.764 1.00 58.94 97 GLY A CA 1
ATOM 717 C C . GLY A 1 97 ? 5.691 10.094 -18.849 1.00 58.94 97 GLY A C 1
ATOM 718 O O . GLY A 1 97 ? 5.427 9.718 -17.707 1.00 58.94 97 GLY A O 1
ATOM 719 N N . THR A 1 98 ? 5.062 11.149 -19.363 1.00 59.09 98 THR A N 1
ATOM 720 C CA . THR A 1 98 ? 4.306 12.111 -18.545 1.00 59.09 98 THR A CA 1
ATOM 721 C C . THR A 1 98 ? 3.068 11.508 -17.860 1.00 59.09 98 THR A C 1
ATOM 723 O O . THR A 1 98 ? 2.627 12.014 -16.831 1.00 59.09 98 THR A O 1
ATOM 726 N N . ARG A 1 99 ? 2.488 10.424 -18.399 1.00 61.19 99 ARG A N 1
ATOM 727 C CA . ARG A 1 99 ? 1.250 9.810 -17.877 1.00 61.19 99 ARG A CA 1
ATOM 728 C C . ARG A 1 99 ? 1.454 9.076 -16.551 1.00 61.19 99 ARG A C 1
ATOM 730 O O . ARG A 1 99 ? 0.636 9.271 -15.653 1.00 61.19 99 ARG A O 1
ATOM 737 N N . ALA A 1 100 ? 2.528 8.300 -16.415 1.00 62.47 100 ALA A N 1
ATOM 738 C CA . ALA A 1 100 ? 2.859 7.613 -15.166 1.00 62.47 100 ALA A CA 1
ATOM 739 C C . ALA A 1 100 ? 3.201 8.620 -14.060 1.00 62.47 100 ALA A C 1
ATOM 741 O O . ALA A 1 100 ? 2.660 8.536 -12.961 1.00 62.47 100 ALA A O 1
ATOM 742 N N . VAL A 1 101 ? 3.977 9.660 -14.391 1.00 65.88 101 VAL A N 1
ATOM 743 C CA . VAL A 1 101 ? 4.277 10.773 -13.473 1.00 65.88 101 VAL A CA 1
ATOM 744 C C . VAL A 1 101 ? 2.996 11.444 -12.974 1.00 65.88 101 VAL A C 1
ATOM 746 O O . VAL A 1 101 ? 2.832 11.649 -11.774 1.00 65.88 101 VAL A O 1
ATOM 749 N N . PHE A 1 102 ? 2.039 11.747 -13.858 1.00 69.44 102 PHE A N 1
ATOM 750 C CA . PHE A 1 102 ? 0.760 12.322 -13.429 1.00 69.44 102 PHE A CA 1
ATOM 751 C C . PHE A 1 102 ? -0.055 11.380 -12.543 1.00 69.44 102 PHE A C 1
ATOM 753 O O . PHE A 1 102 ? -0.745 11.855 -11.643 1.00 69.44 102 PHE A O 1
ATOM 760 N N . ALA A 1 103 ? -0.002 10.071 -12.782 1.00 68.06 103 ALA A N 1
ATOM 761 C CA . ALA A 1 103 ? -0.699 9.095 -11.957 1.00 68.06 103 ALA A CA 1
ATOM 762 C C . ALA A 1 103 ? -0.082 9.014 -10.545 1.00 68.06 103 ALA A C 1
ATOM 764 O O . ALA A 1 103 ? -0.813 9.101 -9.561 1.00 68.06 103 ALA A O 1
ATOM 765 N N . VAL A 1 104 ? 1.251 9.004 -10.441 1.00 72.25 104 VAL A N 1
ATOM 766 C CA . VAL A 1 104 ? 2.001 9.070 -9.171 1.00 72.25 104 VAL A CA 1
ATOM 767 C C . VAL A 1 104 ? 1.710 10.366 -8.405 1.00 72.25 104 VAL A C 1
ATOM 769 O O . VAL A 1 104 ? 1.432 10.356 -7.207 1.00 72.25 104 VAL A O 1
ATOM 772 N N . LEU A 1 105 ? 1.713 11.509 -9.094 1.00 76.62 105 LEU A N 1
ATOM 773 C CA . LEU A 1 105 ? 1.417 12.801 -8.468 1.00 76.62 105 LEU A CA 1
ATOM 774 C C . LEU A 1 105 ? -0.040 12.904 -7.991 1.00 76.62 105 LEU A C 1
ATOM 776 O O . LEU A 1 105 ? -0.308 13.571 -6.991 1.00 76.62 105 LEU A O 1
ATOM 780 N N . ARG A 1 106 ? -0.981 12.246 -8.681 1.00 79.06 106 ARG A N 1
ATOM 781 C CA . ARG A 1 106 ? -2.396 12.206 -8.280 1.00 79.06 106 ARG A CA 1
ATOM 782 C C . ARG A 1 106 ? -2.623 11.404 -7.005 1.00 79.06 106 ARG A C 1
ATOM 784 O O . ARG A 1 106 ? -3.496 11.783 -6.232 1.00 79.06 106 ARG A O 1
ATOM 791 N N . THR A 1 107 ? -1.857 10.340 -6.776 1.00 76.94 107 THR A N 1
ATOM 792 C CA . THR A 1 107 ? -1.999 9.488 -5.583 1.00 76.94 107 THR A CA 1
ATOM 793 C C . THR A 1 107 ? -1.241 10.033 -4.374 1.00 76.94 107 THR A C 1
ATOM 795 O O . THR A 1 107 ? -1.648 9.783 -3.243 1.00 76.94 107 THR A O 1
ATOM 798 N N . ARG A 1 108 ? -0.197 10.848 -4.583 1.00 78.12 108 ARG A N 1
ATOM 799 C CA . ARG A 1 108 ? 0.645 11.395 -3.507 1.00 78.12 108 ARG A CA 1
ATOM 800 C C . ARG A 1 108 ? -0.130 12.134 -2.418 1.00 78.12 108 ARG A C 1
ATOM 802 O O . ARG A 1 108 ? -0.034 11.786 -1.246 1.00 78.12 108 ARG A O 1
ATOM 809 N N . ARG A 1 109 ? -0.913 13.146 -2.791 1.00 78.44 109 ARG A N 1
ATOM 810 C CA . ARG A 1 109 ? -1.611 13.985 -1.806 1.00 78.44 109 ARG A CA 1
ATOM 811 C C . ARG A 1 109 ? -2.728 13.249 -1.048 1.00 78.44 109 ARG A C 1
ATOM 813 O O . ARG A 1 109 ? -2.803 13.439 0.164 1.00 78.44 109 ARG A O 1
ATOM 820 N N . PRO A 1 110 ? -3.575 12.427 -1.697 1.00 80.38 110 PRO A N 1
ATOM 821 C CA . PRO A 1 110 ? -4.520 11.562 -0.989 1.00 80.38 110 PRO A CA 1
ATOM 822 C C . PRO A 1 110 ? -3.843 10.663 0.052 1.00 80.38 110 PRO A C 1
ATOM 824 O O . PRO A 1 110 ? -4.268 10.635 1.202 1.00 80.38 110 PRO A O 1
ATOM 827 N N . VAL A 1 111 ? -2.733 10.017 -0.316 1.00 78.12 111 VAL A N 1
ATOM 828 C CA . VAL A 1 111 ? -1.964 9.143 0.582 1.00 78.12 111 VAL A CA 1
ATOM 829 C C . VAL A 1 111 ? -1.369 9.916 1.766 1.00 78.12 111 VAL A C 1
ATOM 831 O O . VAL A 1 111 ? -1.507 9.494 2.913 1.00 78.12 111 VAL A O 1
ATOM 834 N N . GLU A 1 112 ? -0.745 11.073 1.521 1.00 80.94 112 GLU A N 1
ATOM 835 C CA . GLU A 1 112 ? -0.186 11.928 2.581 1.00 80.94 112 GLU A CA 1
ATOM 836 C C . GLU A 1 112 ? -1.267 12.381 3.582 1.00 80.94 112 GLU A C 1
ATOM 838 O O . GLU A 1 112 ? -1.040 12.396 4.796 1.00 80.94 112 GLU A O 1
ATOM 843 N N . LEU A 1 113 ? -2.459 12.731 3.085 1.00 80.62 113 LEU A N 1
ATOM 844 C CA . LEU A 1 113 ? -3.600 13.109 3.923 1.00 80.62 113 LEU A CA 1
ATOM 845 C C . LEU A 1 113 ? -4.115 11.927 4.748 1.00 80.62 113 LEU A C 1
ATOM 847 O O . LEU A 1 113 ? -4.347 12.087 5.950 1.00 80.62 113 LEU A O 1
ATOM 851 N N . ALA A 1 114 ? -4.225 10.745 4.140 1.00 80.75 114 ALA A N 1
ATOM 852 C CA . ALA A 1 114 ? -4.619 9.534 4.841 1.00 80.75 114 ALA A CA 1
ATOM 853 C C . ALA A 1 114 ? -3.652 9.219 5.995 1.00 80.75 114 ALA A C 1
ATOM 855 O O . ALA A 1 114 ? -4.087 9.040 7.136 1.00 80.75 114 ALA A O 1
ATOM 856 N N . PHE A 1 115 ? -2.336 9.272 5.760 1.00 81.25 115 PHE A N 1
ATOM 857 C CA . PHE A 1 115 ? -1.340 9.079 6.820 1.00 81.25 115 PHE A CA 1
ATOM 858 C C . PHE A 1 115 ? -1.425 10.127 7.930 1.00 81.25 115 PHE A C 1
ATOM 860 O O . PHE A 1 115 ? -1.335 9.784 9.112 1.00 81.25 115 PHE A O 1
ATOM 867 N N . ALA A 1 116 ? -1.635 11.402 7.590 1.00 80.69 116 ALA A N 1
ATOM 868 C CA . ALA A 1 116 ? -1.797 12.457 8.587 1.00 80.69 116 ALA A CA 1
ATOM 869 C C . ALA A 1 116 ? -3.005 12.198 9.507 1.00 80.69 116 ALA A C 1
ATOM 871 O O . ALA A 1 116 ? -2.911 12.376 10.729 1.00 80.69 116 ALA A O 1
ATOM 872 N N . HIS A 1 117 ? -4.122 11.734 8.943 1.00 79.25 117 HIS A N 1
ATOM 873 C CA . HIS A 1 117 ? -5.312 11.366 9.704 1.00 79.25 117 HIS A CA 1
ATOM 874 C C . HIS A 1 117 ? -5.084 10.129 10.580 1.00 79.25 117 HIS A C 1
ATOM 876 O O . HIS A 1 117 ? -5.403 10.169 11.771 1.00 79.25 117 HIS A O 1
ATOM 882 N N . LEU A 1 118 ? -4.450 9.079 10.050 1.00 75.69 118 LEU A N 1
ATOM 883 C CA . LEU A 1 118 ? -4.122 7.862 10.804 1.00 75.69 118 LEU A CA 1
ATOM 884 C C . LEU A 1 118 ? -3.162 8.150 11.968 1.00 75.69 118 LEU A C 1
ATOM 886 O O . LEU A 1 118 ? -3.402 7.706 13.092 1.00 75.69 118 LEU A O 1
ATOM 890 N N . ARG A 1 119 ? -2.130 8.982 11.759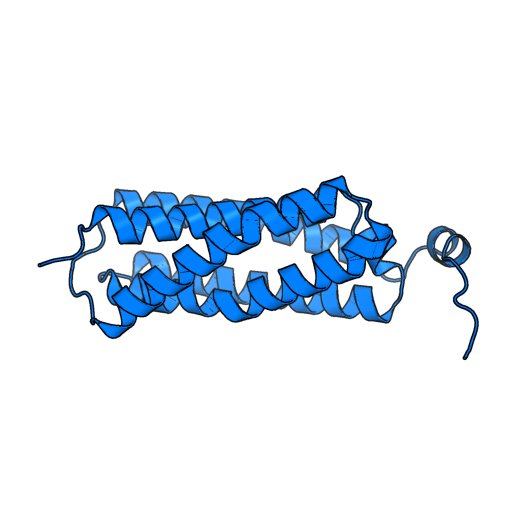 1.00 79.19 119 ARG A N 1
ATOM 891 C CA . ARG A 1 119 ? -1.232 9.437 12.839 1.00 79.19 119 ARG A CA 1
ATOM 892 C C . ARG A 1 119 ? -1.970 10.231 13.905 1.00 79.19 119 ARG A C 1
ATOM 894 O O . ARG A 1 119 ? -1.674 10.089 15.090 1.00 79.19 119 ARG A O 1
ATOM 901 N N . THR A 1 120 ? -2.904 11.082 13.500 1.00 78.69 120 THR A N 1
ATOM 902 C CA . THR A 1 120 ? -3.707 11.867 14.441 1.00 78.69 120 THR A CA 1
ATOM 903 C C . THR A 1 120 ? -4.603 10.949 15.272 1.00 78.69 120 THR A C 1
ATOM 905 O O . THR A 1 120 ? -4.635 11.085 16.492 1.00 78.69 120 THR A O 1
ATOM 908 N N . ALA A 1 121 ? -5.242 9.956 14.650 1.00 71.38 121 ALA A N 1
ATOM 909 C CA . ALA A 1 121 ? -6.032 8.939 15.341 1.00 71.38 121 ALA A CA 1
ATOM 910 C C . ALA A 1 121 ? -5.197 8.114 16.336 1.00 71.38 121 ALA A C 1
ATOM 912 O O . ALA A 1 121 ? -5.602 7.944 17.488 1.00 71.38 121 ALA A O 1
ATOM 913 N N . ALA A 1 122 ? -4.006 7.671 15.921 1.00 75.06 122 ALA A N 1
ATOM 914 C CA . ALA A 1 122 ? -3.068 6.945 16.774 1.00 75.06 122 ALA A CA 1
ATOM 915 C C . ALA A 1 122 ? -2.611 7.792 17.975 1.00 75.06 122 ALA A C 1
ATOM 917 O O . ALA A 1 122 ? -2.629 7.327 19.112 1.00 75.06 122 ALA A O 1
ATOM 918 N N . ARG A 1 123 ? -2.263 9.068 17.750 1.00 79.00 123 ARG A N 1
ATOM 919 C CA . ARG A 1 123 ? -1.823 10.000 18.807 1.00 79.00 123 ARG A CA 1
ATOM 920 C C . ARG A 1 123 ? -2.929 10.377 19.780 1.00 79.00 123 ARG A C 1
ATOM 922 O O . ARG A 1 123 ? -2.652 10.576 20.957 1.00 79.00 123 ARG A O 1
ATOM 929 N N . MET A 1 124 ? -4.163 10.495 19.298 1.00 73.94 124 MET A N 1
ATOM 930 C CA . MET A 1 124 ? -5.317 10.753 20.157 1.00 73.94 124 MET A CA 1
ATOM 931 C C . MET A 1 124 ? -5.738 9.513 20.953 1.00 73.94 124 MET A C 1
ATOM 933 O O . MET A 1 124 ? -6.642 9.622 21.778 1.00 73.94 124 MET A O 1
ATOM 937 N N . GLY A 1 125 ? -5.097 8.357 20.726 1.00 65.75 125 GLY A N 1
ATOM 938 C CA . GLY A 1 125 ? -5.413 7.113 21.416 1.00 65.75 125 GLY A CA 1
ATOM 939 C C . GLY A 1 125 ? -6.869 6.730 21.204 1.00 65.75 125 GLY A C 1
ATOM 940 O O . GLY A 1 125 ? -7.552 6.423 22.173 1.00 65.75 125 GLY A O 1
ATOM 941 N N . ALA A 1 126 ? -7.368 6.840 19.966 1.00 75.38 126 ALA A N 1
ATOM 942 C CA . ALA A 1 126 ? -8.768 6.573 19.660 1.00 75.38 126 ALA A CA 1
ATOM 943 C C . ALA A 1 126 ? -9.154 5.157 20.125 1.00 75.38 126 ALA A C 1
ATOM 945 O O . ALA A 1 126 ? -8.843 4.165 19.469 1.00 75.38 126 ALA A O 1
ATOM 946 N N . THR A 1 127 ? -9.840 5.084 21.268 1.00 76.44 127 THR A N 1
ATOM 947 C CA . THR A 1 127 ? -10.279 3.839 21.922 1.00 76.44 127 THR A CA 1
ATOM 948 C C . THR A 1 127 ? -11.584 3.301 21.350 1.00 76.44 127 THR A C 1
ATOM 950 O O . THR A 1 127 ? -12.137 2.322 21.846 1.00 76.44 127 THR A O 1
ATOM 953 N N . GLN A 1 128 ? -12.094 3.966 20.316 1.00 79.31 128 GLN A N 1
ATOM 954 C CA . GLN A 1 128 ? -13.272 3.554 19.576 1.00 79.31 128 GLN A CA 1
ATOM 955 C C . GLN A 1 128 ? -13.040 2.151 19.000 1.00 79.31 128 GLN A C 1
ATOM 957 O O . GLN A 1 128 ? -11.983 1.924 18.394 1.00 79.31 128 GLN A O 1
ATOM 962 N N . PRO A 1 129 ? -14.005 1.233 19.179 1.00 79.06 129 PRO A N 1
ATOM 963 C CA . PRO A 1 129 ? -13.904 -0.096 18.609 1.00 79.06 129 PRO A CA 1
ATOM 964 C C . PRO A 1 129 ? -13.905 -0.021 17.080 1.00 79.06 129 PRO A C 1
ATOM 966 O O . PRO A 1 129 ? -14.528 0.866 16.491 1.00 79.06 129 PRO A O 1
ATOM 969 N N . VAL A 1 130 ? -13.190 -0.950 16.452 1.00 78.31 130 VAL A N 1
ATOM 970 C CA . VAL A 1 130 ? -13.240 -1.172 15.003 1.00 78.31 130 VAL A CA 1
ATOM 971 C C . VAL A 1 130 ? -14.394 -2.122 14.697 1.00 78.31 130 VAL A C 1
ATOM 973 O O . VAL A 1 130 ? -14.427 -3.238 15.219 1.00 78.31 130 VAL A O 1
ATOM 976 N N . ASP A 1 131 ? -15.317 -1.699 13.838 1.00 81.12 131 ASP A N 1
ATOM 977 C CA . ASP A 1 131 ? -16.410 -2.554 13.371 1.00 81.12 131 ASP A CA 1
ATOM 978 C C . ASP A 1 131 ? -15.895 -3.667 12.432 1.00 81.12 131 ASP A C 1
ATOM 980 O O . ASP A 1 131 ? -14.841 -3.549 11.795 1.00 81.12 131 ASP A O 1
ATOM 984 N N . ASP A 1 132 ? -16.650 -4.763 12.321 1.00 80.31 132 ASP A N 1
ATOM 985 C CA . ASP A 1 132 ? -16.255 -5.944 11.536 1.00 80.31 132 ASP A CA 1
ATOM 986 C C . ASP A 1 132 ? -16.166 -5.678 10.026 1.00 80.31 132 ASP A C 1
ATOM 988 O O . ASP A 1 132 ? -15.318 -6.252 9.337 1.00 80.31 132 ASP A O 1
ATOM 992 N N . GLU A 1 133 ? -17.022 -4.803 9.502 1.00 81.12 133 GLU A N 1
ATOM 993 C CA . GLU A 1 133 ? -17.056 -4.439 8.084 1.00 81.12 133 GLU A CA 1
ATOM 994 C C . GLU A 1 133 ? -15.767 -3.709 7.645 1.00 81.12 133 GLU A C 1
ATOM 996 O O . GLU A 1 133 ? -15.078 -4.233 6.767 1.00 81.12 133 GLU A O 1
ATOM 1001 N N . PRO A 1 134 ? -15.336 -2.606 8.293 1.00 74.06 134 PRO A N 1
ATOM 1002 C CA . PRO A 1 134 ? -14.027 -1.984 8.074 1.00 74.06 134 PRO A CA 1
ATOM 1003 C C . PRO A 1 134 ? -12.855 -2.961 8.119 1.00 74.06 134 PRO A C 1
ATOM 1005 O O . PRO A 1 134 ? -11.976 -2.934 7.256 1.00 74.06 134 PRO A O 1
ATOM 1008 N N . ARG A 1 135 ? -12.847 -3.848 9.123 1.00 79.94 135 ARG A N 1
ATOM 1009 C CA . ARG A 1 135 ? -11.792 -4.850 9.297 1.00 79.94 135 ARG A CA 1
ATOM 1010 C C . ARG A 1 135 ? -11.757 -5.816 8.116 1.00 79.94 135 ARG A C 1
ATOM 1012 O O . ARG A 1 135 ? -10.684 -6.152 7.622 1.00 79.94 135 ARG A O 1
ATOM 1019 N N . THR A 1 136 ? -12.927 -6.236 7.645 1.00 82.75 136 THR A N 1
ATOM 1020 C CA . THR A 1 136 ? -13.062 -7.128 6.490 1.00 82.75 136 THR A CA 1
ATOM 1021 C C . THR A 1 136 ? -12.608 -6.446 5.205 1.00 82.75 136 THR A C 1
ATOM 1023 O O . THR A 1 136 ? -11.832 -7.040 4.459 1.00 82.75 136 THR A O 1
ATOM 1026 N N . SER A 1 137 ? -13.022 -5.202 4.968 1.00 80.56 137 SER A N 1
ATOM 1027 C CA . SER A 1 137 ? -12.622 -4.435 3.784 1.00 80.56 137 SER A CA 1
ATOM 1028 C C . SER A 1 137 ? -11.112 -4.214 3.738 1.00 80.56 137 SER A C 1
ATOM 1030 O O . SER A 1 137 ? -10.483 -4.486 2.719 1.00 80.56 137 SER A O 1
ATOM 1032 N N . LEU A 1 138 ? -10.504 -3.821 4.862 1.00 79.12 138 LEU A N 1
ATOM 1033 C CA . LEU A 1 138 ? -9.052 -3.665 4.957 1.00 79.12 138 LEU A CA 1
ATOM 1034 C C . LEU A 1 138 ? -8.316 -4.988 4.749 1.00 79.12 138 LEU A C 1
ATOM 1036 O O . LEU A 1 138 ? -7.302 -5.012 4.059 1.00 79.12 138 LEU A O 1
ATOM 1040 N N . ARG A 1 139 ? -8.838 -6.098 5.286 1.00 85.81 139 ARG A N 1
ATOM 1041 C CA . ARG A 1 139 ? -8.259 -7.429 5.067 1.00 85.81 139 ARG A CA 1
ATOM 1042 C C . ARG A 1 139 ? -8.226 -7.777 3.581 1.00 85.81 139 ARG A C 1
ATOM 1044 O O . ARG A 1 139 ? -7.170 -8.146 3.082 1.00 85.81 139 ARG A O 1
ATOM 1051 N N . LEU A 1 140 ? -9.358 -7.638 2.890 1.00 82.19 140 LEU A N 1
ATOM 1052 C CA . LEU A 1 140 ? -9.469 -7.936 1.459 1.00 82.19 140 LEU A CA 1
ATOM 1053 C C . LEU A 1 140 ? -8.547 -7.042 0.622 1.00 82.19 140 LEU A C 1
ATOM 1055 O O . LEU A 1 140 ? -7.908 -7.514 -0.315 1.00 82.19 140 LEU A O 1
ATOM 1059 N N . ALA A 1 141 ? -8.446 -5.764 0.981 1.00 78.12 141 ALA A N 1
ATOM 1060 C CA . ALA A 1 141 ? -7.588 -4.818 0.284 1.00 78.12 141 ALA A CA 1
ATOM 1061 C C . ALA A 1 141 ? -6.092 -5.147 0.485 1.00 78.12 141 ALA A C 1
ATOM 1063 O O . ALA A 1 141 ? -5.318 -5.134 -0.473 1.00 78.12 141 ALA A O 1
ATOM 1064 N N . VAL A 1 142 ? -5.689 -5.535 1.702 1.00 81.81 142 VAL A N 1
ATOM 1065 C CA . VAL A 1 142 ? -4.328 -6.022 1.993 1.00 81.81 142 VAL A CA 1
ATOM 1066 C C . VAL A 1 142 ? -4.033 -7.336 1.261 1.00 81.81 142 VAL A C 1
ATOM 1068 O O . VAL A 1 142 ? -2.951 -7.477 0.697 1.00 81.81 142 VAL A O 1
ATOM 1071 N N . GLU A 1 143 ? -4.979 -8.278 1.213 1.00 85.12 143 GLU A N 1
ATOM 1072 C CA . GLU A 1 143 ? -4.843 -9.539 0.465 1.00 85.12 143 GLU A CA 1
ATOM 1073 C C . GLU A 1 143 ? -4.639 -9.295 -1.037 1.00 85.12 143 GLU A C 1
ATOM 1075 O O . GLU A 1 143 ? -3.737 -9.880 -1.641 1.00 85.12 143 GLU A O 1
ATOM 1080 N N . ALA A 1 144 ? -5.429 -8.400 -1.636 1.00 78.56 144 ALA A N 1
ATOM 1081 C CA . ALA A 1 144 ? -5.283 -8.024 -3.041 1.00 78.56 144 ALA A CA 1
ATOM 1082 C C . ALA A 1 144 ? -3.908 -7.397 -3.317 1.00 78.56 144 ALA A C 1
ATOM 1084 O O . ALA A 1 144 ? -3.233 -7.755 -4.283 1.00 78.56 144 ALA A O 1
ATOM 1085 N N . LEU A 1 145 ? -3.459 -6.501 -2.435 1.00 78.31 145 LEU A N 1
ATOM 1086 C CA . LEU A 1 145 ? -2.156 -5.859 -2.550 1.00 78.31 145 LEU A CA 1
ATOM 1087 C C . LEU A 1 145 ? -0.996 -6.859 -2.411 1.00 78.31 145 LEU A C 1
ATOM 1089 O O . LEU A 1 145 ? -0.033 -6.782 -3.173 1.00 78.31 145 LEU A O 1
ATOM 1093 N N . LEU A 1 146 ? -1.094 -7.813 -1.482 1.00 83.00 146 LEU A N 1
ATOM 1094 C CA . LEU A 1 146 ? -0.120 -8.896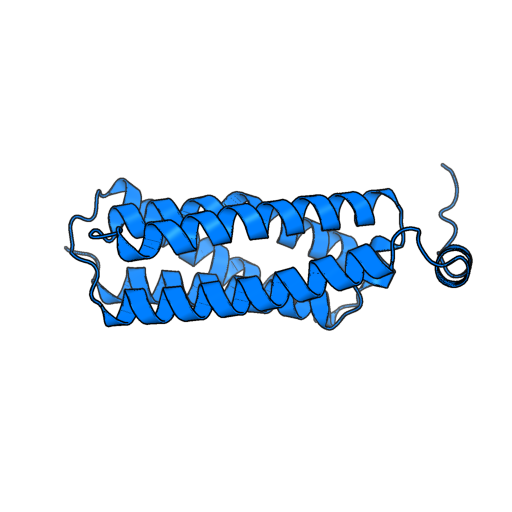 -1.322 1.00 83.00 146 LEU A CA 1
ATOM 1095 C C . LEU A 1 146 ? -0.048 -9.787 -2.568 1.00 83.00 146 LEU A C 1
ATOM 1097 O O . LEU A 1 146 ? 1.050 -10.089 -3.029 1.00 83.00 146 LEU A O 1
ATOM 1101 N N . GLY A 1 147 ? -1.195 -10.176 -3.135 1.00 79.56 147 GLY A N 1
ATOM 1102 C CA . GLY A 1 147 ? -1.246 -10.982 -4.361 1.00 79.56 147 GLY A CA 1
ATOM 1103 C C . GLY A 1 147 ? -0.614 -10.271 -5.559 1.00 79.56 147 GLY A C 1
ATOM 1104 O O . GLY A 1 147 ? 0.146 -10.872 -6.324 1.00 79.56 147 GLY A O 1
ATOM 1105 N N . ASN A 1 148 ? -0.857 -8.966 -5.667 1.00 75.62 148 ASN A N 1
ATOM 1106 C CA . ASN A 1 148 ? -0.190 -8.117 -6.637 1.00 75.62 148 ASN A CA 1
ATOM 1107 C C . ASN A 1 148 ? 1.324 -8.126 -6.396 1.00 75.62 148 ASN A C 1
ATOM 1109 O O . ASN A 1 148 ? 2.061 -8.614 -7.244 1.00 75.62 148 ASN A O 1
ATOM 1113 N N . LEU A 1 149 ? 1.807 -7.702 -5.226 1.00 75.81 149 LEU A N 1
ATOM 1114 C CA . LEU A 1 149 ? 3.244 -7.650 -4.920 1.00 75.81 149 LEU A CA 1
ATOM 1115 C C . LEU A 1 149 ? 3.972 -8.995 -5.095 1.00 75.81 149 LEU A C 1
ATOM 1117 O O . LEU A 1 149 ? 5.124 -8.995 -5.523 1.00 75.81 149 LEU A O 1
ATOM 1121 N N . ALA A 1 150 ? 3.320 -10.128 -4.819 1.00 79.44 150 ALA A N 1
ATOM 1122 C CA . ALA A 1 150 ? 3.872 -11.453 -5.106 1.00 79.44 150 ALA A CA 1
ATOM 1123 C C . ALA A 1 150 ? 4.114 -11.649 -6.611 1.00 79.44 150 ALA A C 1
ATOM 1125 O O . ALA A 1 150 ? 5.210 -12.026 -7.018 1.00 79.44 150 ALA A O 1
ATOM 1126 N N . SER A 1 151 ? 3.1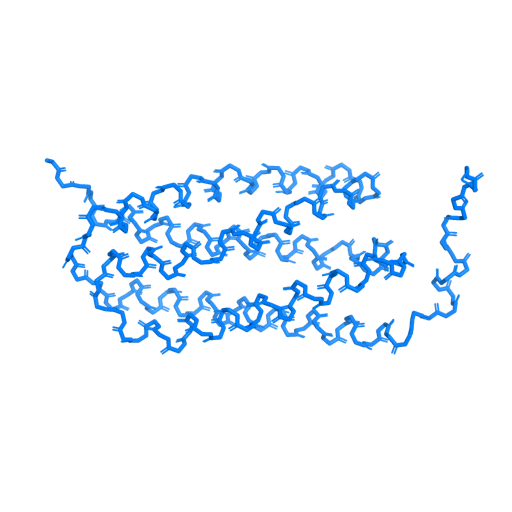37 -11.274 -7.441 1.00 74.62 151 SER A N 1
ATOM 1127 C CA . SER A 1 151 ? 3.284 -11.279 -8.901 1.00 74.62 151 SER A CA 1
ATOM 1128 C C . SER A 1 151 ? 4.425 -10.361 -9.365 1.00 74.62 151 SER A C 1
ATOM 1130 O O . SER A 1 151 ? 5.127 -10.683 -10.321 1.00 74.62 151 SER A O 1
ATOM 1132 N N . PHE A 1 152 ? 4.665 -9.236 -8.676 1.00 72.94 152 PHE A N 1
ATOM 1133 C CA . PHE A 1 152 ? 5.820 -8.375 -8.966 1.00 72.94 152 PHE A CA 1
ATOM 1134 C C . PHE A 1 152 ? 7.145 -9.034 -8.618 1.00 72.94 152 PHE A C 1
ATOM 1136 O O . PHE A 1 152 ? 8.092 -8.965 -9.396 1.00 72.94 152 PHE A O 1
ATOM 1143 N N . ALA A 1 153 ? 7.219 -9.647 -7.439 1.00 74.44 153 ALA A N 1
ATOM 1144 C CA . ALA A 1 153 ? 8.420 -10.318 -6.974 1.00 74.44 153 ALA A CA 1
ATOM 1145 C C . ALA A 1 153 ? 8.812 -11.457 -7.926 1.00 74.44 153 ALA A C 1
ATOM 1147 O O . ALA A 1 153 ? 9.991 -11.591 -8.250 1.00 74.44 153 ALA A O 1
ATOM 1148 N N . ASP A 1 154 ? 7.828 -12.207 -8.430 1.00 73.31 154 ASP A N 1
ATOM 1149 C CA . ASP A 1 154 ? 8.033 -13.250 -9.437 1.00 73.31 154 ASP A CA 1
ATOM 1150 C C . ASP A 1 154 ? 8.556 -12.673 -10.761 1.00 73.31 154 ASP A C 1
ATOM 1152 O O . ASP A 1 154 ? 9.499 -13.216 -11.339 1.00 73.31 154 ASP A O 1
ATOM 1156 N N . LEU A 1 155 ? 8.005 -11.543 -11.224 1.00 71.25 155 LEU A N 1
ATOM 1157 C CA . LEU A 1 155 ? 8.492 -10.847 -12.421 1.00 71.25 155 LEU A CA 1
ATOM 1158 C C . LEU A 1 155 ? 9.929 -10.341 -12.253 1.00 71.25 155 LEU A C 1
ATOM 1160 O O . LEU A 1 155 ? 10.753 -10.550 -13.139 1.00 71.25 155 LEU A O 1
ATOM 1164 N N . LEU A 1 156 ? 10.251 -9.708 -11.121 1.00 69.75 156 LEU A N 1
ATOM 1165 C CA . LEU A 1 156 ? 11.616 -9.269 -10.821 1.00 69.75 156 LEU A CA 1
ATOM 1166 C C . LEU A 1 156 ? 12.578 -10.462 -10.755 1.00 69.75 156 LEU A C 1
ATOM 1168 O O . LEU A 1 156 ? 13.668 -10.388 -11.310 1.00 69.75 156 LEU A O 1
ATOM 1172 N N . GLY A 1 157 ? 12.164 -11.571 -10.136 1.00 69.62 157 GLY A N 1
ATOM 1173 C CA . GLY A 1 157 ? 12.958 -12.798 -10.063 1.00 69.62 157 GLY A CA 1
ATOM 1174 C C . GLY A 1 157 ? 13.183 -13.463 -11.423 1.00 69.62 157 GLY A C 1
ATOM 1175 O O . GLY A 1 157 ? 14.264 -13.986 -11.672 1.00 69.62 157 GLY A O 1
ATOM 1176 N N . ALA A 1 158 ? 12.205 -13.412 -12.330 1.00 69.06 158 ALA A N 1
ATOM 1177 C CA . ALA A 1 158 ? 12.357 -13.908 -13.701 1.00 69.06 158 ALA A CA 1
ATOM 1178 C C . ALA A 1 158 ? 13.337 -13.067 -14.541 1.00 69.06 158 ALA A C 1
ATOM 1180 O O . ALA A 1 158 ? 13.860 -13.549 -15.545 1.00 69.06 158 ALA A O 1
ATOM 1181 N N . LEU A 1 159 ? 13.583 -11.823 -14.126 1.00 64.25 159 LEU A N 1
ATOM 1182 C CA . LEU A 1 159 ? 14.544 -10.902 -14.727 1.00 64.25 159 LEU A CA 1
ATOM 1183 C C . LEU A 1 159 ? 15.914 -10.938 -14.025 1.00 64.25 159 LEU A C 1
ATOM 1185 O O . LEU A 1 159 ? 16.727 -10.061 -14.297 1.00 64.25 159 LEU A O 1
ATOM 1189 N N . ASP A 1 160 ? 16.180 -11.909 -13.140 1.00 61.91 160 ASP A N 1
ATOM 1190 C CA . ASP A 1 160 ? 17.461 -12.076 -12.438 1.00 61.91 160 ASP A CA 1
ATOM 1191 C C . ASP A 1 160 ? 18.211 -13.345 -12.922 1.00 61.91 160 ASP A C 1
ATOM 1193 O O . ASP A 1 160 ? 17.763 -14.467 -12.656 1.00 61.91 160 ASP A O 1
ATOM 1197 N N . PRO A 1 161 ? 19.358 -13.217 -13.621 1.00 63.78 161 PRO A N 1
ATOM 1198 C CA . PRO A 1 161 ? 19.991 -11.967 -14.039 1.00 63.78 161 PRO A CA 1
ATOM 1199 C C . PRO A 1 161 ? 19.261 -11.321 -15.225 1.00 63.78 161 PRO A C 1
ATOM 1201 O O . PRO A 1 161 ? 18.618 -12.010 -16.020 1.00 63.78 161 PRO A O 1
ATOM 1204 N N . LEU A 1 162 ? 19.422 -10.000 -15.373 1.00 60.00 162 LEU A N 1
ATOM 1205 C CA . LEU A 1 162 ? 18.818 -9.231 -16.466 1.00 60.00 162 LEU A CA 1
ATOM 1206 C C . LEU A 1 162 ? 19.133 -9.890 -17.824 1.00 60.00 162 LEU A C 1
ATOM 1208 O O . LEU A 1 162 ? 20.309 -10.137 -18.115 1.00 60.00 162 LEU A O 1
ATOM 1212 N N . PRO A 1 163 ? 18.117 -10.170 -18.666 1.00 62.38 163 PRO A N 1
ATOM 1213 C CA . PRO A 1 163 ? 18.324 -10.725 -19.996 1.00 62.38 163 PRO A CA 1
ATOM 1214 C C . PRO A 1 163 ? 19.342 -9.901 -20.803 1.00 62.38 163 PRO A C 1
ATOM 1216 O O . PRO A 1 163 ? 19.243 -8.669 -20.822 1.00 62.38 163 PRO A O 1
ATOM 1219 N N . PRO A 1 164 ? 20.295 -10.537 -21.512 1.00 59.53 164 PRO A N 1
ATOM 1220 C CA . PRO A 1 164 ? 21.320 -9.830 -22.283 1.00 59.53 164 PRO A CA 1
ATOM 1221 C C . PRO A 1 164 ? 20.740 -8.847 -23.305 1.00 59.53 164 PRO A C 1
ATOM 1223 O O . PRO A 1 164 ? 21.298 -7.771 -23.503 1.00 59.53 164 PRO A O 1
ATOM 1226 N N . GLU A 1 165 ? 19.591 -9.174 -23.909 1.00 59.12 165 GLU A N 1
ATOM 1227 C CA . GLU A 1 165 ? 18.932 -8.296 -24.881 1.00 59.12 165 GLU A CA 1
ATOM 1228 C C . GLU A 1 165 ? 18.440 -6.984 -24.247 1.00 59.12 165 GLU A C 1
ATOM 1230 O O . GLU A 1 165 ? 18.479 -5.931 -24.886 1.00 59.12 165 GLU A O 1
ATOM 1235 N N . LEU A 1 166 ? 18.029 -7.021 -22.974 1.00 55.09 166 LEU A N 1
ATOM 1236 C CA . LEU A 1 166 ? 17.647 -5.823 -22.227 1.00 55.09 166 LEU A CA 1
ATOM 1237 C C . LEU A 1 166 ? 18.879 -4.999 -21.848 1.00 55.09 166 LEU A C 1
ATOM 1239 O O . LEU A 1 166 ? 18.858 -3.778 -22.002 1.00 55.09 166 LEU A O 1
ATOM 1243 N N . ILE A 1 167 ? 19.975 -5.657 -21.460 1.00 57.06 167 ILE A N 1
ATOM 1244 C CA . ILE A 1 167 ? 21.257 -5.002 -21.159 1.00 57.06 167 ILE A CA 1
ATOM 1245 C C . ILE A 1 167 ? 21.798 -4.245 -22.384 1.00 57.06 167 ILE A C 1
ATOM 1247 O O . ILE A 1 167 ? 22.330 -3.145 -22.251 1.00 57.06 167 ILE A O 1
ATOM 1251 N N . GLU A 1 168 ? 21.652 -4.798 -23.589 1.00 53.34 168 GLU A N 1
ATOM 1252 C CA . GLU A 1 168 ? 22.103 -4.151 -24.828 1.00 53.34 168 GLU A CA 1
ATOM 1253 C C . GLU A 1 168 ? 21.211 -2.980 -25.268 1.00 53.34 168 GLU A C 1
ATOM 1255 O O . GLU A 1 168 ? 21.694 -2.048 -25.915 1.00 53.34 168 GLU A O 1
ATOM 1260 N N . SER A 1 169 ? 19.930 -3.003 -24.891 1.00 51.41 169 SER A N 1
ATOM 1261 C CA . SER A 1 169 ? 18.960 -1.936 -25.179 1.00 51.41 169 SER A CA 1
ATOM 1262 C C . SER A 1 169 ? 19.039 -0.738 -24.222 1.00 51.41 169 SER A C 1
ATOM 1264 O O . SER A 1 169 ? 18.430 0.304 -24.480 1.00 51.41 169 SER A O 1
ATOM 1266 N N . LEU A 1 170 ? 19.817 -0.860 -23.141 1.00 52.31 170 LEU A N 1
ATOM 1267 C CA . LEU A 1 170 ? 20.019 0.203 -22.166 1.00 52.31 170 LEU A CA 1
ATOM 1268 C C . LEU A 1 170 ? 20.728 1.415 -22.784 1.00 52.31 170 LEU A C 1
ATOM 1270 O O . LEU A 1 170 ? 21.775 1.267 -23.428 1.00 52.31 170 LEU A O 1
ATOM 1274 N N . PRO A 1 171 ? 20.237 2.644 -22.539 1.00 47.06 171 PRO A N 1
ATOM 1275 C CA . PRO A 1 171 ? 20.982 3.837 -22.893 1.00 47.06 171 PRO A CA 1
ATOM 1276 C C . PRO A 1 171 ? 22.300 3.839 -22.114 1.00 47.06 171 PRO A C 1
ATOM 1278 O O . PRO A 1 171 ? 22.321 3.969 -20.892 1.00 47.06 171 PRO A O 1
ATOM 1281 N N . ARG A 1 172 ? 23.424 3.699 -22.827 1.00 47.62 172 ARG A N 1
ATOM 1282 C CA . ARG A 1 172 ? 24.754 3.861 -22.232 1.00 47.62 172 ARG A CA 1
ATOM 1283 C C . ARG A 1 172 ? 24.878 5.297 -21.733 1.00 47.62 172 ARG A C 1
ATOM 1285 O O . ARG A 1 172 ? 25.063 6.216 -22.531 1.00 47.62 172 ARG A O 1
ATOM 1292 N N . LEU A 1 173 ? 24.745 5.494 -20.424 1.00 41.62 173 LEU A N 1
ATOM 1293 C CA . LEU A 1 173 ? 24.976 6.795 -19.812 1.00 41.62 173 LEU A CA 1
ATOM 1294 C C . LEU A 1 173 ? 26.429 7.221 -20.081 1.00 41.62 173 LEU A C 1
ATOM 1296 O O . LEU A 1 173 ? 27.346 6.407 -19.937 1.00 41.62 173 LEU A O 1
ATOM 1300 N N . PRO A 1 174 ? 26.672 8.477 -20.492 1.00 38.50 174 PRO A N 1
ATOM 1301 C CA . PRO A 1 174 ? 28.027 8.969 -20.662 1.00 38.50 174 PRO A CA 1
ATOM 1302 C C . PRO A 1 174 ? 28.715 8.994 -19.295 1.00 38.50 174 PRO A C 1
ATOM 1304 O O . PRO A 1 174 ? 28.243 9.662 -18.375 1.00 38.50 174 PRO A O 1
ATOM 1307 N N . HIS A 1 175 ? 29.829 8.270 -19.173 1.00 37.44 175 HIS A N 1
ATOM 1308 C CA . HIS A 1 175 ? 30.706 8.356 -18.010 1.00 37.44 175 HIS A CA 1
ATOM 1309 C C . HIS A 1 175 ? 31.093 9.826 -17.783 1.00 37.44 175 HIS A C 1
ATOM 1311 O O . HIS A 1 175 ? 31.691 10.453 -18.663 1.00 37.44 175 HIS A O 1
ATOM 1317 N N . LYS A 1 176 ? 30.715 10.374 -16.626 1.00 36.78 176 LYS A N 1
ATOM 1318 C CA . LYS A 1 176 ? 31.290 11.603 -16.076 1.00 36.78 176 LYS A CA 1
ATOM 1319 C C . LYS A 1 176 ? 32.288 11.244 -14.993 1.00 36.78 176 LYS A C 1
ATOM 1321 O O . LYS A 1 176 ? 31.972 10.320 -14.212 1.00 36.78 176 LYS A O 1
#

Mean predicted aligned error: 9.76 Å

pLDDT: mean 71.24, std 12.41, range [36.78, 89.94]

Nearest PDB structures (foldseek):
  1qu7-assembly1_A  TM=3.586E-01  e=1.812E+00  Escherichia coli
  4tql-assembly1_A  TM=2.042E-01  e=6.794E-01  synthetic construct
  3zx6-assembly1_A  TM=2.727E-01  e=2.740E+00  Archaeoglobus fulgidus DSM 4304

=== Feature glossary ===
The record interleaves many kinds of information about one protein. Here is each kind framed as the question it answers.

Q: Are the domains correctly placed relative to each other?
A: Predicted aligned error is AlphaFold's pairwise confidence. Unlike pLDDT (per-residue), PAE is per-residue-pair and captures whether two parts of the structure are correctly placed relative to each other. Units are ångströms of expected positional error.

Q: Which residues are in helices, strands, or loops?
A: Eight-state secondary structure (DSSP): H is the canonical α-helix, G the tighter 3₁₀-helix, I the wider π-helix; E/B are β-structure, T and S are turns and bends, and '-' is everything else. DSSP derives these from the pattern of main-chain N–H···O=C hydrogen bonds, not from the sequence.

Q: What if only a Cα trace is available?
A: P-SEA three-state annotation labels each residue as helix, strand, or coil based purely on the geometry of the Cα trace. It serves as a fallback when the full backbone (and thus DSSP) is unavailable.

Q: What are the backbone torsion angles?
A: φ (phi) and ψ (psi) are the two rotatable backbone dihedrals per residue: φ is the C(i-1)–N–Cα–C torsion, ψ is the N–Cα–C–N(i+1) torsion, both in degrees on (−180°, 180°]. α-helical residues cluster near (−60°, −45°); β-strand residues near (−120°, +130°). A Ramachandran plot is simply a scatter of (φ, ψ) for every residue.

Q: What known structures does this most resemble?
A: Structural nearest neighbors (via Foldseek easy-search vs the PDB). Reported per hit: target PDB id, E-value, and alignment TM-score. A TM-score above ~0.5 is the conventional threshold for 'same fold'.

Q: What family and function is it annotated with?
A: Database cross-references. InterPro integrates a dozen domain/family signature databases into unified entries with residue-range hits. GO terms attach function/process/location labels with evidence codes. CATH codes position the fold in a four-level structural taxonomy. Organism is the NCBI-taxonomy species name.

Q: Which residues are buried vs exposed?
A: Solvent accessibility: the surface area of each residue that a 1.4 Å water probe can touch, in Å². When only backbone atoms are present the absolute values are lower than full-atom SASA (side chains contribute most of the area) and are flagged as backbone-only.

Q: What do the diagnostic plots show?
A: Three diagnostic plots accompany the record. The Cα contact map visualizes the tertiary structure as a 2D adjacency matrix (8 Å cutoff, sequence-local contacts suppressed). The Ramachandran plot shows the distribution of backbone (φ, ψ) torsions, with points in the α and β basins reflecting secondary structure content. The PAE plot shows AlphaFold's inter-residue confidence as a color matrix.

Q: What is the amino-acid chain?
A: The amino-acid sequence is the protein's primary structure: the linear order of residues from the N-terminus to the C-terminus, written in one-letter code. Everything else here — the 3D coordinates, the secondary structure, the domain annotations — is ultimately a consequence of this string.

Q: What do the rendered images show?
A: The six renders are orthographic views along the three Cartesian axes in both directions. Representation (cartoon, sticks, or surface) and color scheme (sequence-rainbow or by-chain) vary across proteins so the training set covers all the common visualization conventions.

Q: Where is each backbone atom in 3D?
A: The mmCIF table is the protein's shape written out atom by atom. For each backbone N, Cα, C, and carbonyl O, it records an (x, y, z) coordinate triple in Å plus the residue type, chain letter, and residue number.

Q: How mobile is each atom in the crystal?
A: For experimental (PDB) structures, the B-factor (temperature factor) quantifies the positional spread of each atom in the crystal — a combination of thermal vibration and static disorder — in units of Å². High B-factors mark flexible loops or poorly resolved regions; low B-factors mark the rigid, well-ordered core.

Q: How big and how compact is the whole molecule?
A: Three whole-structure scalars: the radius of gyration (RMS distance of Cα from centroid, in Å), the count of Cα–Cα contacts (pairs closer than 8 Å and separated by more than four residues in sequence — i.e. tertiary, not local, contacts), and the bounding-box dimensions. Together they distinguish compact globular folds from extended fibres or disordered chains.

Q: What does the local fold look like, residue by residue?
A: A 3Di character summarizes, for each residue, the relative orientation of the Cα frame of its nearest spatial neighbor. Because it encodes fold topology rather than chemistry, 3Di alignments detect remote structural similarity that sequence alignment misses.

Q: How confident is the AlphaFold model at each residue?
A: For AlphaFold models, the B-factor field carries pLDDT — the model's own estimate of local accuracy on a 0–100 scale. Regions with pLDDT<50 should be treated as essentially unmodeled; they often correspond to intrinsically disordered segments.